Protein AF-A0A317EH49-F1 (afdb_monomer)

Sequence (353 aa):
MNNYNIQNKNKQTLFFAGIQFQKKFNRAGLVLPRTVKTVLNILAVYIVILIFAAFSKKWIGAVGDSYMLPKLSDYHIYQGSMSILNPSSRFIPYQISSPLFSNYAEKQRLIFVPSGKKLSALNNGLPVFPDGTILVKTFYYASDEHQNKQIVETRLLHKINGVWRAGTYLWNKEQNEATLQSGGASTKIARMNKNGALLKFNYKLPSPSECGKCHGSEEGALPLGFKISNLNINIQNGELNQLTYLNRLNILNDLDQTKFSVFPNWRDSATPINLKARAYLDLNCAHCHSPNGYCAGAGLDFRFTTPDHLTGIKGKENRIIRMVENGDMPYIGAATVHQEGLDILKKYLSNIK

Secondary structure (DSSP, 8-state):
--THHHHHHHHHHHHHHHHHHHHHHHTTT----HHHHHHHHHHHHHHHHHHHHHHHHHHS----TTSS-SBSGGGT-B-S-GGGT-B-TTSEE---SSPPPSTT-EEEEEEE--TT--BEE-TTS-EEPPTT-EEEEEEEEEPTTSSSEEEEEEEEEEEETTEEEEEEEEEPTTSS-EEE-SS-EEEEEEEE-TTS-EEEEEEEEPPHHHHHHHH--TT----TT--HHHH--EEGGGTEEHHHHHHHTTSB----GGGSPPPP-TT-TTS-HHHHHHHHHHHHTTTTSSTTSTTGGG-----TTS-GGGS--TT-HHHHHHHHHTT-SSTTT-SS--HHHHHHHHHHHTT--

Radius of gyration: 24.66 Å; Cα contacts (8 Å, |Δi|>4): 545; chains: 1; bounding box: 70×48×72 Å

pLDDT: mean 81.84, std 17.81, range [30.19, 98.12]

Solvent-accessible surface area (backbone atoms only — not comparable to full-atom values): 20025 Å² total; per-residue (Å²): 136,72,77,72,66,59,58,62,50,53,60,53,49,56,59,49,46,57,55,47,53,55,54,55,46,68,73,65,78,66,80,71,53,71,68,59,54,51,52,52,51,51,49,52,51,50,50,51,51,50,50,50,52,57,53,44,60,68,67,52,68,80,89,56,81,86,83,57,70,61,44,52,68,82,68,51,51,46,44,82,63,50,63,75,63,40,59,21,97,70,34,45,75,60,73,55,52,47,76,59,83,44,70,84,46,46,71,54,34,32,40,31,62,46,88,98,45,47,29,42,69,46,98,87,35,49,64,45,74,47,68,58,24,34,41,41,40,36,34,27,43,67,45,87,86,70,77,53,54,53,58,51,37,38,38,37,40,38,24,52,95,81,41,57,45,76,47,45,20,46,42,44,94,84,44,68,50,26,39,56,50,91,48,60,48,73,48,84,45,78,45,70,46,98,83,73,47,79,46,73,50,63,46,61,45,72,20,63,74,54,46,42,46,58,27,42,38,98,88,45,48,62,69,87,69,72,34,48,26,24,33,52,40,60,38,82,97,59,78,40,48,39,58,59,52,36,28,77,70,51,46,31,52,90,75,69,67,87,82,50,62,64,43,55,33,50,83,46,84,86,50,54,60,64,54,21,32,36,39,43,34,24,61,61,40,16,52,30,21,18,90,70,18,73,40,27,90,73,52,34,32,31,41,62,87,51,54,76,90,68,17,48,49,83,95,38,47,70,58,55,53,47,34,34,74,73,49,60,42,52,83,67,67,50,78,56,68,57,62,71,59,52,52,40,43,54,62,35,52,73,68,66,129

Mean predicted aligned error: 12.01 Å

Organism: NCBI:txid651869

Nearest PDB structures (foldseek):
  3msw-assembly1_A  TM=3.485E-01  e=6.841E-03  Bacteroides fragilis NCTC 9343
  4r8o-assembly1_A  TM=4.233E-01  e=1.362E+00  Phocaeicola vulgatus ATCC 8482
  5ods-assembly1_A  TM=2.827E-01  e=2.530E+00  Mus musculus
  8opz-assembly1_A  TM=2.373E-01  e=8.680E-01  Acinetobacter phage APK16
  8xzv-assembly1_K  TM=2.480E-01  e=8.735E+00  Spinacia oleracea

Structure (mmCIF, N/CA/C/O backbone):
data_AF-A0A317EH49-F1
#
_entry.id   AF-A0A317EH49-F1
#
loop_
_atom_site.group_PDB
_atom_site.id
_atom_site.type_symbol
_atom_site.label_atom_id
_atom_site.label_alt_id
_atom_site.label_comp_id
_atom_site.label_asym_id
_atom_site.label_entity_id
_atom_site.label_seq_id
_atom_site.pdbx_PDB_ins_code
_atom_site.Cartn_x
_atom_site.Cartn_y
_atom_site.Cartn_z
_atom_site.occupancy
_atom_site.B_iso_or_equiv
_atom_site.auth_seq_id
_atom_site.auth_comp_id
_atom_site.auth_asym_id
_atom_site.auth_atom_id
_atom_site.pdbx_PDB_model_num
ATOM 1 N N . MET A 1 1 ? -14.626 -26.652 -20.592 1.00 33.03 1 MET A N 1
ATOM 2 C CA . MET A 1 1 ? -14.963 -26.029 -21.893 1.00 33.03 1 MET A CA 1
ATOM 3 C C . MET A 1 1 ? -15.528 -24.640 -21.628 1.00 33.03 1 MET A C 1
ATOM 5 O O . MET A 1 1 ? -16.367 -24.492 -20.754 1.00 33.03 1 MET A O 1
ATOM 9 N N . ASN A 1 2 ? -14.949 -23.625 -22.270 1.00 30.19 2 ASN A N 1
ATOM 10 C CA . ASN A 1 2 ? -14.895 -22.238 -21.795 1.00 30.19 2 ASN A CA 1
ATOM 11 C C . ASN A 1 2 ? -16.201 -21.429 -21.935 1.00 30.19 2 ASN A C 1
ATOM 13 O O . ASN A 1 2 ? -16.732 -21.279 -23.033 1.00 30.19 2 ASN A O 1
ATOM 17 N N . ASN A 1 3 ? -16.583 -20.750 -20.843 1.00 31.02 3 ASN A N 1
ATOM 18 C CA . ASN A 1 3 ? -17.616 -19.700 -20.764 1.00 31.02 3 ASN A CA 1
ATOM 19 C C . ASN A 1 3 ? -17.313 -18.438 -21.607 1.00 31.02 3 ASN A C 1
ATOM 21 O O . ASN A 1 3 ? -18.169 -17.567 -21.751 1.00 31.02 3 ASN A O 1
ATOM 25 N N . TYR A 1 4 ? -16.123 -18.349 -22.209 1.00 31.27 4 TYR A N 1
ATOM 26 C CA . TYR A 1 4 ? -15.694 -17.233 -23.060 1.00 31.27 4 TYR A CA 1
ATOM 27 C C . TYR A 1 4 ? -16.455 -17.158 -24.401 1.00 31.27 4 TYR A C 1
ATOM 29 O O . TYR A 1 4 ? -16.654 -16.073 -24.942 1.00 31.27 4 TYR A O 1
ATOM 37 N N . ASN A 1 5 ? -16.944 -18.290 -24.926 1.00 31.31 5 ASN A N 1
ATOM 38 C CA . ASN A 1 5 ? -17.605 -18.332 -26.241 1.00 31.31 5 ASN A CA 1
ATOM 39 C C . ASN A 1 5 ? -19.112 -18.021 -26.214 1.00 31.31 5 ASN A C 1
ATOM 41 O O . ASN A 1 5 ? -19.708 -17.771 -27.262 1.00 31.31 5 ASN A O 1
ATOM 45 N N . ILE A 1 6 ? -19.741 -18.004 -25.036 1.00 37.97 6 ILE A N 1
ATOM 46 C CA . ILE A 1 6 ? -21.189 -17.768 -24.905 1.00 37.97 6 ILE A CA 1
ATOM 47 C C . ILE A 1 6 ? -21.492 -16.259 -24.848 1.00 37.97 6 ILE A C 1
ATOM 49 O O . ILE A 1 6 ? -22.486 -15.802 -25.411 1.00 37.97 6 ILE A O 1
ATOM 53 N N . GLN A 1 7 ? -20.601 -15.448 -24.264 1.00 36.97 7 GLN A N 1
ATOM 54 C CA . GLN A 1 7 ? -20.826 -14.003 -24.134 1.00 36.97 7 GLN A CA 1
ATOM 55 C C . GLN A 1 7 ? -20.604 -13.212 -25.435 1.00 36.97 7 GLN A C 1
ATOM 57 O O . GLN A 1 7 ? -21.350 -12.267 -25.698 1.00 36.97 7 GLN A O 1
ATOM 62 N N . ASN A 1 8 ? -19.647 -13.611 -26.282 1.00 36.41 8 ASN A N 1
ATOM 63 C CA . ASN A 1 8 ? -19.434 -12.947 -27.576 1.00 36.41 8 ASN A CA 1
ATOM 64 C C . ASN A 1 8 ? -20.506 -13.306 -28.614 1.00 36.41 8 ASN A C 1
ATOM 66 O O . ASN A 1 8 ? -20.866 -12.453 -29.426 1.00 36.41 8 ASN A O 1
ATOM 70 N N . LYS A 1 9 ? -21.094 -14.512 -28.536 1.00 36.16 9 LYS A N 1
ATOM 71 C CA . LYS A 1 9 ? -22.292 -14.842 -29.320 1.00 36.16 9 LYS A CA 1
ATOM 72 C C . LYS A 1 9 ? -23.440 -13.901 -28.954 1.00 36.16 9 LYS A C 1
ATOM 74 O O . LYS A 1 9 ? -23.933 -13.208 -29.833 1.00 36.16 9 LYS A O 1
ATOM 79 N N . ASN A 1 10 ? -23.764 -13.752 -27.668 1.00 40.31 10 ASN A N 1
ATOM 80 C CA . ASN A 1 10 ? -24.942 -12.993 -27.228 1.00 40.31 10 ASN A CA 1
ATOM 81 C C . ASN A 1 10 ? -24.903 -11.482 -27.556 1.00 40.31 10 ASN A C 1
ATOM 83 O O . ASN A 1 10 ? -25.955 -10.897 -27.820 1.00 40.31 10 ASN A O 1
ATOM 87 N N . LYS A 1 11 ? -23.720 -10.845 -27.609 1.00 39.78 11 LYS A N 1
ATOM 88 C CA . LYS A 1 11 ? -23.588 -9.430 -28.025 1.00 39.78 11 LYS A CA 1
ATOM 89 C C . LYS A 1 11 ? -23.816 -9.223 -29.525 1.00 39.78 11 LYS A C 1
ATOM 91 O O . LYS A 1 11 ? -24.465 -8.251 -29.907 1.00 39.78 11 LYS A O 1
ATOM 96 N N . GLN A 1 12 ? -23.345 -10.141 -30.373 1.00 38.66 12 GLN A N 1
ATOM 97 C CA . GLN A 1 12 ? -23.654 -10.094 -31.805 1.00 38.66 12 GLN A CA 1
ATOM 98 C C . GLN A 1 12 ? -25.107 -10.513 -32.078 1.00 38.66 12 GLN A C 1
ATOM 100 O O . GLN A 1 12 ? -25.765 -9.894 -32.910 1.00 38.66 12 GLN A O 1
ATOM 105 N N . THR A 1 13 ? -25.668 -11.480 -31.339 1.00 42.41 13 THR A N 1
ATOM 106 C CA . THR A 1 13 ? -27.053 -11.939 -31.557 1.00 42.41 13 THR A CA 1
ATOM 107 C C . THR A 1 13 ? -28.090 -10.844 -31.290 1.00 42.41 13 THR A C 1
ATOM 109 O O . THR A 1 13 ? -29.048 -10.747 -32.046 1.00 42.41 13 THR A O 1
ATOM 112 N N . LEU A 1 14 ? -27.907 -9.974 -30.289 1.00 41.22 14 LEU A N 1
ATOM 113 C CA . LEU A 1 14 ? -28.878 -8.910 -29.973 1.00 41.22 14 LEU A CA 1
ATOM 114 C C . LEU A 1 14 ? -28.860 -7.744 -30.978 1.00 41.22 14 LEU A C 1
ATOM 116 O O . LEU A 1 14 ? -29.920 -7.235 -31.343 1.00 41.22 14 LEU A O 1
ATOM 120 N N . PHE A 1 15 ? -27.684 -7.365 -31.490 1.00 42.09 15 PHE A N 1
ATOM 121 C CA . PHE A 1 15 ? -27.569 -6.323 -32.519 1.00 42.09 15 PHE A CA 1
ATOM 122 C C . PHE A 1 15 ? -28.064 -6.828 -33.888 1.00 42.09 15 PHE A C 1
ATOM 124 O O . PHE A 1 15 ? -28.780 -6.122 -34.599 1.00 42.09 15 PHE A O 1
ATOM 131 N N . PHE A 1 16 ? -27.774 -8.091 -34.228 1.00 42.84 16 PHE A N 1
ATOM 132 C CA . PHE A 1 16 ? -28.297 -8.725 -35.442 1.00 42.84 16 PHE A CA 1
ATOM 133 C C . PHE A 1 16 ? -29.792 -9.069 -35.350 1.00 42.84 16 PHE A C 1
ATOM 135 O O . PHE A 1 16 ? -30.474 -8.983 -36.369 1.00 42.84 16 PHE A O 1
ATOM 142 N N . ALA A 1 17 ? -30.336 -9.385 -34.167 1.00 45.59 17 ALA A N 1
ATOM 143 C CA . ALA A 1 17 ? -31.769 -9.630 -33.983 1.00 45.59 17 ALA A CA 1
ATOM 144 C C . ALA A 1 17 ? -32.605 -8.361 -34.216 1.00 45.59 17 ALA A C 1
ATOM 146 O O . ALA A 1 17 ? -33.619 -8.432 -34.906 1.00 45.59 17 ALA A O 1
ATOM 147 N N . GLY A 1 18 ? -32.152 -7.194 -33.740 1.00 43.09 18 GLY A N 1
ATOM 148 C CA . GLY A 1 18 ? -32.821 -5.912 -34.004 1.00 43.09 18 GLY A CA 1
ATOM 149 C C . GLY A 1 18 ? -32.838 -5.541 -35.493 1.00 43.09 18 GLY A C 1
ATOM 150 O O . GLY A 1 18 ? -33.879 -5.167 -36.035 1.00 43.09 18 GLY A O 1
ATOM 151 N N . ILE A 1 19 ? -31.713 -5.739 -36.191 1.00 48.91 19 ILE A N 1
ATOM 152 C CA . ILE A 1 19 ? -31.584 -5.447 -37.630 1.00 48.91 19 ILE A CA 1
ATOM 153 C C . ILE A 1 19 ? -32.344 -6.478 -38.488 1.00 48.91 19 ILE A C 1
ATOM 155 O O . ILE A 1 19 ? -32.945 -6.117 -39.506 1.00 48.91 19 ILE A O 1
ATOM 159 N N . GLN A 1 20 ? -32.375 -7.757 -38.093 1.00 46.66 20 GLN A N 1
ATOM 160 C CA . GLN A 1 20 ? -33.161 -8.779 -38.793 1.00 46.66 20 GLN A CA 1
ATOM 161 C C . GLN A 1 20 ? -34.671 -8.626 -38.575 1.00 46.66 20 GLN A C 1
ATOM 163 O O . GLN A 1 20 ? -35.423 -8.853 -39.523 1.00 46.66 20 GLN A O 1
ATOM 168 N N . PHE A 1 21 ? -35.129 -8.185 -37.399 1.00 50.06 21 PHE A N 1
ATOM 169 C CA . PHE A 1 21 ? -36.552 -7.931 -37.136 1.00 50.06 21 PHE A CA 1
ATOM 170 C C . PHE A 1 21 ? -37.093 -6.794 -38.020 1.00 50.06 21 PHE A C 1
ATOM 172 O O . PHE A 1 21 ? -38.154 -6.923 -38.632 1.00 50.06 21 PHE A O 1
ATOM 179 N N . GLN A 1 22 ? -36.303 -5.730 -38.203 1.00 47.59 22 GLN A N 1
ATOM 180 C CA . GLN A 1 22 ? -36.631 -4.614 -39.097 1.00 47.59 22 GLN A CA 1
ATOM 181 C C . GLN A 1 22 ? -36.618 -5.019 -40.585 1.00 47.59 22 GLN A C 1
ATOM 183 O O . GLN A 1 22 ? -37.494 -4.613 -41.352 1.00 47.59 22 GLN A O 1
ATOM 188 N N . LYS A 1 23 ? -35.672 -5.878 -41.003 1.00 50.75 23 LYS A N 1
ATOM 189 C CA . LYS A 1 23 ? -35.622 -6.423 -42.376 1.00 50.75 23 LYS A CA 1
ATOM 190 C C . LYS A 1 23 ? -36.766 -7.400 -42.684 1.00 50.75 23 LYS A C 1
ATOM 192 O O . LYS A 1 23 ? -37.214 -7.440 -43.829 1.00 50.75 23 LYS A O 1
ATOM 197 N N . LYS A 1 24 ? -37.260 -8.160 -41.696 1.00 51.09 24 LYS A N 1
ATOM 198 C CA . LYS A 1 24 ? -38.407 -9.075 -41.863 1.00 51.09 24 LYS A CA 1
ATOM 199 C C . LYS A 1 24 ? -39.737 -8.318 -41.971 1.00 51.09 24 LYS A C 1
ATOM 201 O O . LYS A 1 24 ? -40.564 -8.692 -42.793 1.00 51.09 24 LYS A O 1
ATOM 206 N N . PHE A 1 25 ? -39.899 -7.213 -41.236 1.00 50.28 25 PHE A N 1
ATOM 207 C CA . PHE A 1 25 ? -41.068 -6.328 -41.349 1.00 50.28 25 PHE A CA 1
ATOM 208 C C . PHE A 1 25 ? -41.131 -5.589 -42.695 1.00 50.28 25 PHE A C 1
ATOM 210 O O . PHE A 1 25 ? -42.188 -5.541 -43.318 1.00 50.28 25 PHE A O 1
ATOM 217 N N . ASN A 1 26 ? -39.999 -5.085 -43.200 1.00 47.69 26 ASN A N 1
ATOM 218 C CA . ASN A 1 26 ? -39.964 -4.397 -44.498 1.00 47.69 26 ASN A CA 1
ATOM 219 C C . ASN A 1 26 ? -40.213 -5.332 -45.701 1.00 47.69 26 ASN A C 1
ATOM 221 O O . ASN A 1 26 ? -40.623 -4.857 -46.754 1.00 47.69 26 ASN A O 1
ATOM 225 N N . ARG A 1 27 ? -40.005 -6.652 -45.560 1.00 51.12 27 ARG A N 1
ATOM 226 C CA . ARG A 1 27 ? -40.344 -7.650 -46.595 1.00 51.12 27 ARG A CA 1
ATOM 227 C C . ARG A 1 27 ? -41.832 -8.029 -46.636 1.00 51.12 27 ARG A C 1
ATOM 229 O O . ARG A 1 27 ? -42.243 -8.657 -47.602 1.00 51.12 27 ARG A O 1
ATOM 236 N N . ALA A 1 28 ? -42.629 -7.649 -45.634 1.00 51.09 28 ALA A N 1
ATOM 237 C CA . ALA A 1 28 ? -44.050 -8.001 -45.528 1.00 51.09 28 ALA A CA 1
ATOM 238 C C . ALA A 1 28 ? -45.015 -6.893 -46.008 1.00 51.09 28 ALA A C 1
ATOM 240 O O . ALA A 1 28 ? -46.217 -7.000 -45.793 1.00 51.09 28 ALA A O 1
ATOM 241 N N . GLY A 1 29 ? -44.516 -5.809 -46.620 1.00 47.31 29 GLY A N 1
ATOM 242 C CA . GLY A 1 29 ? -45.348 -4.759 -47.235 1.00 47.31 29 GLY A CA 1
ATOM 243 C C . GLY A 1 29 ? -46.186 -3.898 -46.275 1.00 47.31 29 GLY A C 1
ATOM 244 O O . GLY A 1 29 ? -46.866 -2.977 -46.719 1.00 47.31 29 GLY A O 1
ATOM 245 N N . LEU A 1 30 ? -46.129 -4.137 -44.962 1.00 52.53 30 LEU A N 1
ATOM 246 C CA . LEU A 1 30 ? -46.883 -3.375 -43.967 1.00 52.53 30 LEU A CA 1
ATOM 247 C C . LEU A 1 30 ? -46.144 -2.093 -43.566 1.00 52.53 30 LEU A C 1
ATOM 249 O O . LEU A 1 30 ? -45.214 -2.088 -42.755 1.00 52.53 30 LEU A O 1
ATOM 253 N N . VAL A 1 31 ? -46.597 -0.972 -44.128 1.00 57.31 31 VAL A N 1
ATOM 254 C CA . VAL A 1 31 ? -46.177 0.372 -43.724 1.00 57.31 31 VAL A CA 1
ATOM 255 C C . VAL A 1 31 ? -46.865 0.718 -42.405 1.00 57.31 31 VAL A C 1
ATOM 257 O O . VAL A 1 31 ? -48.019 1.135 -42.376 1.00 57.31 31 VAL A O 1
ATOM 260 N N . LEU A 1 32 ? -46.154 0.541 -41.289 1.00 62.44 32 LEU A N 1
ATOM 261 C CA . LEU A 1 32 ? -46.639 1.008 -39.989 1.00 62.44 32 LEU A CA 1
ATOM 262 C C . LEU A 1 32 ? -46.859 2.534 -40.022 1.00 62.44 32 LEU A C 1
ATOM 264 O O . LEU A 1 32 ? -45.968 3.251 -40.503 1.00 62.44 32 LEU A O 1
ATOM 268 N N . PRO A 1 33 ? -47.984 3.041 -39.476 1.00 76.12 33 PRO A N 1
ATOM 269 C CA . PRO A 1 33 ? -48.230 4.471 -39.357 1.00 76.12 33 PRO A CA 1
ATOM 270 C C . PRO A 1 33 ? -47.061 5.167 -38.658 1.00 76.12 33 PRO A C 1
ATOM 272 O O . PRO A 1 33 ? -46.451 4.616 -37.736 1.00 76.12 33 PRO A O 1
ATOM 275 N N . ARG A 1 34 ? -46.749 6.398 -39.078 1.00 68.38 34 ARG A N 1
ATOM 276 C CA . ARG A 1 34 ? -45.624 7.187 -38.540 1.00 68.38 34 ARG A CA 1
ATOM 277 C C . ARG A 1 34 ? -45.660 7.269 -37.008 1.00 68.38 34 ARG A C 1
ATOM 279 O O . ARG A 1 34 ? -44.618 7.166 -36.373 1.00 68.38 34 ARG A O 1
ATOM 286 N N . THR A 1 35 ? -46.857 7.354 -36.433 1.00 68.69 35 THR A N 1
ATOM 287 C CA . THR A 1 35 ? -47.111 7.361 -34.986 1.00 68.69 35 THR A CA 1
ATOM 288 C C . THR A 1 35 ? -46.632 6.082 -34.294 1.00 68.69 35 THR A C 1
ATOM 290 O O . THR A 1 35 ? -45.950 6.161 -33.276 1.00 68.69 35 THR A O 1
ATOM 293 N N . VAL A 1 36 ? -46.880 4.908 -34.878 1.00 69.88 36 VAL A N 1
ATOM 294 C CA . VAL A 1 36 ? -46.459 3.609 -34.324 1.00 69.88 36 VAL A CA 1
ATOM 295 C C . VAL A 1 36 ? -44.937 3.445 -34.383 1.00 69.88 36 VAL A C 1
ATOM 297 O O . VAL A 1 36 ? -44.330 2.961 -33.429 1.00 69.88 36 VAL A O 1
ATOM 300 N N . LYS A 1 37 ? -44.290 3.914 -35.460 1.00 64.81 37 LYS A N 1
ATOM 301 C CA . LYS A 1 37 ? -42.817 3.932 -35.559 1.00 64.81 37 LYS A CA 1
ATOM 302 C C . LYS A 1 37 ? -42.177 4.845 -34.512 1.00 64.81 37 LYS A C 1
ATOM 304 O O . LYS A 1 37 ? -41.172 4.467 -33.915 1.00 64.81 37 LYS A O 1
ATOM 309 N N . THR A 1 38 ? -42.761 6.016 -34.264 1.00 71.38 38 THR A N 1
ATOM 310 C CA . THR A 1 38 ? -42.272 6.942 -33.234 1.00 71.38 38 THR A CA 1
ATOM 311 C C . THR A 1 38 ? -42.393 6.332 -31.838 1.00 71.38 38 THR A C 1
ATOM 313 O O . THR A 1 38 ? -41.426 6.366 -31.082 1.00 71.38 38 THR A O 1
ATOM 316 N N . VAL A 1 39 ? -43.525 5.695 -31.517 1.00 75.56 39 VAL A N 1
ATOM 317 C CA . VAL A 1 39 ? -43.736 5.030 -30.217 1.00 75.56 39 VAL A CA 1
ATOM 318 C C . VAL A 1 39 ? -42.754 3.872 -30.005 1.00 75.56 39 VAL A C 1
ATOM 320 O O . VAL A 1 39 ? -42.158 3.770 -28.935 1.00 75.56 39 VAL A O 1
ATOM 323 N N . LEU A 1 40 ? -42.512 3.042 -31.026 1.00 71.81 40 LEU A N 1
ATOM 324 C CA . LEU A 1 40 ? -41.539 1.944 -30.945 1.00 71.81 40 LEU A CA 1
ATOM 325 C C . LEU A 1 40 ? -40.099 2.440 -30.759 1.00 71.81 40 LEU A C 1
ATOM 327 O O . LEU A 1 40 ? -39.352 1.858 -29.974 1.00 71.81 40 LEU A O 1
ATOM 331 N N . ASN A 1 41 ? -39.713 3.531 -31.426 1.00 70.88 41 ASN A N 1
ATOM 332 C CA . ASN A 1 41 ? -38.391 4.132 -31.242 1.00 70.88 41 ASN A CA 1
ATOM 333 C C . ASN A 1 41 ? -38.228 4.735 -29.840 1.00 70.88 41 ASN A C 1
ATOM 335 O O . ASN A 1 41 ? -37.182 4.552 -29.223 1.00 70.88 41 ASN A O 1
ATOM 339 N N . ILE A 1 42 ? -39.261 5.401 -29.310 1.00 76.50 42 ILE A N 1
ATOM 340 C CA . ILE A 1 42 ? -39.248 5.932 -27.939 1.00 76.50 42 ILE A CA 1
ATOM 341 C C . ILE A 1 42 ? -39.128 4.788 -26.928 1.00 76.50 42 ILE A C 1
ATOM 343 O O . ILE A 1 42 ? -38.288 4.865 -26.036 1.00 76.50 42 ILE A O 1
ATOM 347 N N . LEU A 1 43 ? -39.891 3.702 -27.095 1.00 76.50 43 LEU A N 1
ATOM 348 C CA . LEU A 1 43 ? -39.799 2.511 -26.243 1.00 76.50 43 LEU A CA 1
ATOM 349 C C . LEU A 1 43 ? -38.415 1.859 -26.309 1.00 76.50 43 LEU A C 1
ATOM 351 O O . LEU A 1 43 ? -37.863 1.510 -25.270 1.00 76.50 43 LEU A O 1
ATOM 355 N N . ALA A 1 44 ? -37.817 1.735 -27.496 1.00 75.00 44 ALA A N 1
ATOM 356 C CA . ALA A 1 44 ? -36.470 1.189 -27.649 1.00 75.00 44 ALA A CA 1
ATOM 357 C C . ALA A 1 44 ? -35.414 2.060 -26.950 1.00 75.00 44 ALA A C 1
ATOM 359 O O . ALA A 1 44 ? -34.555 1.533 -26.246 1.00 75.00 44 ALA A O 1
ATOM 360 N N . VAL A 1 45 ? -35.508 3.388 -27.077 1.00 75.31 45 VAL A N 1
ATOM 361 C CA . VAL A 1 45 ? -34.638 4.330 -26.356 1.00 75.31 45 VAL A CA 1
ATOM 362 C C . VAL A 1 45 ? -34.850 4.211 -24.846 1.00 75.31 45 VAL A C 1
ATOM 364 O O . VAL A 1 45 ? -33.874 4.145 -24.105 1.00 75.31 45 VAL A O 1
ATOM 367 N N . TYR A 1 46 ? -36.095 4.091 -24.381 1.00 77.69 46 TYR A N 1
ATOM 368 C CA . TYR A 1 46 ? -36.405 3.909 -22.962 1.00 77.69 46 TYR A CA 1
ATOM 369 C C . TYR A 1 46 ? -35.846 2.593 -22.411 1.00 77.69 46 TYR A C 1
ATOM 371 O O . TYR A 1 46 ? -35.282 2.572 -21.323 1.00 77.69 46 TYR A O 1
ATOM 379 N N . ILE A 1 47 ? -35.931 1.501 -23.174 1.00 78.69 47 ILE A N 1
ATOM 380 C CA . ILE A 1 47 ? -35.346 0.203 -22.813 1.00 78.69 47 ILE A CA 1
ATOM 381 C C . ILE A 1 47 ? -33.819 0.299 -22.767 1.00 78.69 47 ILE A C 1
ATOM 383 O O . ILE A 1 47 ? -33.213 -0.203 -21.825 1.00 78.69 47 ILE A O 1
ATOM 387 N N . VAL A 1 48 ? -33.184 0.983 -23.724 1.00 72.88 48 VAL A N 1
ATOM 388 C CA . VAL A 1 48 ? -31.733 1.223 -23.699 1.00 72.88 48 VAL A CA 1
ATOM 389 C C . VAL A 1 48 ? -31.343 2.057 -22.480 1.00 72.88 48 VAL A C 1
ATOM 391 O O . VAL A 1 48 ? -30.390 1.692 -21.801 1.00 72.88 48 VAL A O 1
ATOM 394 N N . ILE A 1 49 ? -32.099 3.105 -22.141 1.00 71.50 49 ILE A N 1
ATOM 395 C CA . ILE A 1 49 ? -31.881 3.927 -20.940 1.00 71.50 49 ILE A CA 1
ATOM 396 C C . ILE A 1 49 ? -32.066 3.099 -19.663 1.00 71.50 49 ILE A C 1
ATOM 398 O O . ILE A 1 49 ? -31.242 3.197 -18.760 1.00 71.50 49 ILE A O 1
ATOM 402 N N . LEU A 1 50 ? -33.092 2.247 -19.582 1.00 69.00 50 LEU A N 1
ATOM 403 C CA . LEU A 1 50 ? -33.342 1.374 -18.430 1.00 69.00 50 LEU A CA 1
ATOM 404 C C . LEU A 1 50 ? -32.265 0.296 -18.278 1.00 69.00 50 LEU A C 1
ATOM 406 O O . LEU A 1 50 ? -31.826 0.028 -17.162 1.00 69.00 50 LEU A O 1
ATOM 410 N N . ILE A 1 51 ? -31.789 -0.282 -19.383 1.00 69.19 51 ILE A N 1
ATOM 411 C CA . ILE A 1 51 ? -30.646 -1.199 -19.384 1.00 69.19 51 ILE A CA 1
ATOM 412 C C . ILE A 1 51 ? -29.392 -0.440 -18.947 1.00 69.19 51 ILE A C 1
ATOM 414 O O . ILE A 1 51 ? -28.684 -0.912 -18.065 1.00 69.19 51 ILE A O 1
ATOM 418 N N . PHE A 1 52 ? -29.138 0.761 -19.470 1.00 61.09 52 PHE A N 1
ATOM 419 C CA . PHE A 1 52 ? -27.994 1.579 -19.064 1.00 61.09 52 PHE A CA 1
ATOM 420 C C . PHE A 1 52 ? -28.071 1.977 -17.583 1.00 61.09 52 PHE A C 1
ATOM 422 O O . PHE A 1 52 ? -27.058 1.937 -16.896 1.00 61.09 52 PHE A O 1
ATOM 429 N N . ALA A 1 53 ? -29.264 2.271 -17.058 1.00 52.28 53 ALA A N 1
ATOM 430 C CA . ALA A 1 53 ? -29.514 2.562 -15.645 1.00 52.28 53 ALA A CA 1
ATOM 431 C C . ALA A 1 53 ? -29.362 1.319 -14.744 1.00 52.28 53 ALA A C 1
ATOM 433 O O . ALA A 1 53 ? -28.865 1.405 -13.621 1.00 52.28 53 ALA A O 1
ATOM 434 N N . ALA A 1 54 ? -29.755 0.138 -15.227 1.00 52.72 54 ALA A N 1
ATOM 435 C CA . ALA A 1 54 ? -29.559 -1.127 -14.522 1.00 52.72 54 ALA A CA 1
ATOM 436 C C . ALA A 1 54 ? -28.081 -1.564 -14.524 1.00 52.72 54 ALA A C 1
ATOM 438 O O . ALA A 1 54 ? -27.585 -2.075 -13.519 1.00 52.72 54 ALA A O 1
ATOM 439 N N . PHE A 1 55 ? -27.352 -1.313 -15.617 1.00 51.59 55 PHE A N 1
ATOM 440 C CA . PHE A 1 55 ? -25.909 -1.540 -15.708 1.00 51.59 55 PHE A CA 1
ATOM 441 C C . PHE A 1 55 ? -25.105 -0.490 -14.927 1.00 51.59 55 PHE A C 1
ATOM 443 O O . PHE A 1 55 ? -24.119 -0.847 -14.284 1.00 51.59 55 PHE A O 1
ATOM 450 N N . SER A 1 56 ? -25.546 0.772 -14.879 1.00 42.75 56 SER A N 1
ATOM 451 C CA . SER A 1 56 ? -24.899 1.817 -14.077 1.00 42.75 56 SER A CA 1
ATOM 452 C C . SER A 1 56 ? -25.083 1.592 -12.575 1.00 42.75 56 SER A C 1
ATOM 454 O O . SER A 1 56 ? -24.145 1.825 -11.817 1.00 42.75 56 SER A O 1
ATOM 456 N N . LYS A 1 57 ? -26.213 1.019 -12.130 1.00 37.50 57 LYS A N 1
ATOM 457 C CA . LYS A 1 57 ? -26.385 0.552 -10.738 1.00 37.50 57 LYS A CA 1
ATOM 458 C C . LYS A 1 57 ? -25.389 -0.539 -10.336 1.00 37.50 57 LYS A C 1
ATOM 460 O O . LYS A 1 57 ? -25.064 -0.652 -9.160 1.00 37.50 57 LYS A O 1
ATOM 465 N N . LYS A 1 58 ? -24.891 -1.330 -11.292 1.00 38.91 58 LYS A N 1
ATOM 466 C CA . LYS A 1 58 ? -23.832 -2.325 -11.053 1.00 38.91 58 LYS A CA 1
ATOM 467 C C . LYS A 1 58 ? -22.427 -1.702 -11.081 1.00 38.91 58 LYS A C 1
ATOM 469 O O . LYS A 1 58 ? -21.506 -2.266 -10.502 1.00 38.91 58 LYS A O 1
ATOM 474 N N . TRP A 1 59 ? -22.280 -0.546 -11.732 1.00 36.69 59 TRP A N 1
ATOM 475 C CA . TRP A 1 59 ? -21.025 0.197 -11.893 1.00 36.69 59 TRP A CA 1
ATOM 476 C C . TRP A 1 59 ? -20.762 1.191 -10.752 1.00 36.69 59 TRP A C 1
ATOM 478 O O . TRP A 1 59 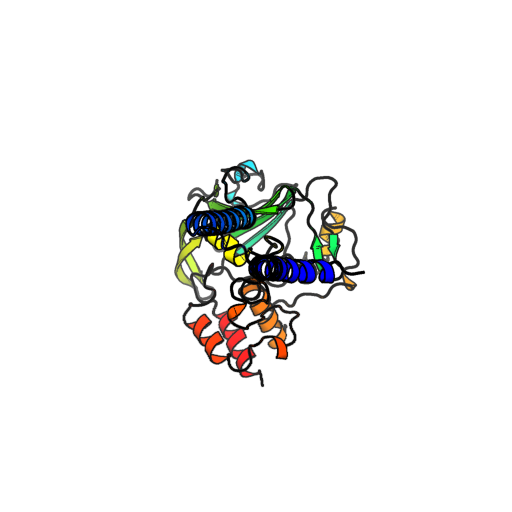? -19.618 1.414 -10.364 1.00 36.69 59 TRP A O 1
ATOM 488 N N . ILE A 1 60 ? -21.817 1.716 -10.131 1.00 41.72 60 ILE A N 1
ATOM 489 C CA . ILE A 1 60 ? -21.727 2.424 -8.856 1.00 41.72 60 ILE A CA 1
ATOM 490 C C . ILE A 1 60 ? -21.744 1.355 -7.766 1.00 41.72 60 ILE A C 1
ATOM 492 O O . ILE A 1 60 ? -22.779 1.055 -7.173 1.00 41.72 60 ILE A O 1
ATOM 496 N N . GLY A 1 61 ? -20.594 0.728 -7.516 1.00 40.88 61 GLY A N 1
ATOM 497 C CA . GLY A 1 61 ? -20.412 -0.043 -6.294 1.00 40.88 61 GLY A CA 1
ATOM 498 C C . GLY A 1 61 ? -20.779 0.867 -5.130 1.00 40.88 61 GLY A C 1
ATOM 499 O O . GLY A 1 61 ? -20.040 1.803 -4.872 1.00 40.88 61 GLY A O 1
ATOM 500 N N . ALA A 1 62 ? -21.941 0.621 -4.508 1.00 41.69 62 ALA A N 1
ATOM 501 C CA . ALA A 1 62 ? -22.564 1.467 -3.490 1.00 41.69 62 ALA A CA 1
ATOM 502 C C . ALA A 1 62 ? -21.532 2.236 -2.648 1.00 41.69 62 ALA A C 1
ATOM 504 O O . ALA A 1 62 ? -20.925 1.680 -1.730 1.00 41.69 62 ALA A O 1
ATOM 505 N N . VAL A 1 63 ? -21.314 3.496 -3.021 1.00 44.25 63 VAL A N 1
ATOM 506 C CA . VAL A 1 63 ? -20.711 4.510 -2.167 1.00 44.25 63 VAL A CA 1
ATOM 507 C C . VAL A 1 63 ? -21.884 5.000 -1.339 1.00 44.25 63 VAL A C 1
ATOM 509 O O . VAL A 1 63 ? -22.654 5.854 -1.762 1.00 44.25 63 VAL A O 1
ATOM 512 N N . GLY A 1 64 ? -22.119 4.306 -0.236 1.00 40.84 64 GLY A N 1
ATOM 513 C CA . GLY A 1 64 ? -23.108 4.671 0.757 1.00 40.84 64 GLY A CA 1
ATOM 514 C C . GLY A 1 64 ? -22.470 4.436 2.108 1.00 40.84 64 GLY A C 1
ATOM 515 O O . GLY A 1 64 ? -21.988 3.332 2.372 1.00 40.84 64 GLY A O 1
ATOM 516 N N . ASP A 1 65 ? -22.479 5.468 2.942 1.00 52.09 65 ASP A N 1
ATOM 517 C CA . ASP A 1 65 ? -21.907 5.519 4.291 1.00 52.09 65 ASP A CA 1
ATOM 518 C C . ASP A 1 65 ? -22.477 4.453 5.257 1.00 52.09 65 ASP A C 1
ATOM 520 O O . ASP A 1 65 ? -22.103 4.404 6.420 1.00 52.09 65 ASP A O 1
ATOM 524 N N . SER A 1 66 ? -23.365 3.560 4.800 1.00 63.16 66 SER A N 1
ATOM 525 C CA . SER A 1 66 ? -24.069 2.588 5.642 1.00 63.16 66 SER A CA 1
ATOM 526 C C . SER A 1 66 ? -23.299 1.297 5.944 1.00 63.16 66 SER A C 1
ATOM 528 O O . SER A 1 66 ? -23.798 0.478 6.709 1.00 63.16 66 SER A O 1
ATOM 530 N N . TYR A 1 67 ? -22.142 1.049 5.319 1.00 80.62 67 TYR A N 1
ATOM 531 C CA . TYR A 1 67 ? -21.377 -0.198 5.518 1.00 80.62 67 TYR A CA 1
ATOM 532 C C . TYR A 1 67 ? -20.095 -0.022 6.340 1.00 80.62 67 TYR A C 1
ATOM 534 O O . TYR A 1 67 ? -19.531 -1.005 6.823 1.00 80.62 67 TYR A O 1
ATOM 542 N N . MET A 1 68 ? -19.611 1.213 6.466 1.00 89.50 68 MET A N 1
ATOM 543 C CA . MET A 1 68 ? -18.405 1.552 7.216 1.00 89.50 68 MET A CA 1
ATOM 544 C C . MET A 1 68 ? -18.815 2.248 8.512 1.00 89.50 68 MET A C 1
ATOM 546 O O . MET A 1 68 ? -19.743 3.051 8.511 1.00 89.50 68 MET A O 1
ATOM 550 N N . LEU A 1 69 ? -18.142 1.945 9.622 1.00 94.00 69 LEU A N 1
ATOM 551 C CA . LEU A 1 69 ? -18.452 2.577 10.903 1.00 94.00 69 LEU A CA 1
ATOM 552 C C . LEU A 1 69 ? -17.969 4.036 10.878 1.00 94.00 69 LEU A C 1
ATOM 554 O O . LEU A 1 69 ? -16.902 4.293 10.314 1.00 94.00 69 LEU A O 1
ATOM 558 N N . PRO A 1 70 ? -18.696 4.998 11.469 1.00 94.56 70 PRO A N 1
ATOM 559 C CA . PRO A 1 70 ? -18.300 6.406 11.432 1.00 94.56 70 PRO A CA 1
ATOM 560 C C . PRO A 1 70 ? -16.975 6.702 12.147 1.00 94.56 70 PRO A C 1
ATOM 562 O O . PRO A 1 70 ? -16.226 7.577 11.705 1.00 94.56 70 PRO A O 1
ATOM 565 N N . LYS A 1 71 ? -16.672 5.980 13.234 1.00 96.94 71 LYS A N 1
ATOM 566 C CA . LYS A 1 71 ? -15.441 6.139 14.016 1.00 96.94 71 LYS A CA 1
ATOM 567 C C . LYS A 1 71 ? -14.506 4.956 13.820 1.00 96.94 71 LYS A C 1
ATOM 569 O O . LYS A 1 71 ? -14.940 3.814 13.674 1.00 96.94 71 LYS A O 1
ATOM 574 N N . LEU A 1 72 ? -13.203 5.227 13.825 1.00 97.50 72 LEU A N 1
ATOM 575 C CA . LEU A 1 72 ? -12.187 4.186 13.701 1.00 97.50 72 LEU A CA 1
ATOM 576 C C . LEU A 1 72 ? -12.095 3.346 14.982 1.00 97.50 72 LEU A C 1
ATOM 578 O O . LEU A 1 72 ? -11.854 2.138 14.906 1.00 97.50 72 LEU A O 1
ATOM 582 N N . SER A 1 73 ? -12.306 3.972 16.142 1.00 97.38 73 SER A N 1
ATOM 583 C CA . SER A 1 73 ? -12.303 3.303 17.448 1.00 97.38 73 SER A CA 1
ATOM 584 C C . SER A 1 73 ? -13.332 2.166 17.555 1.00 97.38 73 SER A C 1
ATOM 586 O O . SER A 1 73 ? -13.023 1.142 18.167 1.00 97.38 73 SER A O 1
ATOM 588 N N . ASP A 1 74 ? -14.476 2.270 16.869 1.00 97.12 74 ASP A N 1
ATOM 589 C CA . ASP A 1 74 ? -15.537 1.248 16.854 1.00 97.12 74 ASP A CA 1
ATOM 590 C C . ASP A 1 74 ? -15.087 -0.087 16.224 1.00 97.12 74 ASP A C 1
ATOM 592 O O . ASP A 1 74 ? -15.662 -1.144 16.483 1.00 97.12 74 ASP A O 1
ATOM 596 N N . TYR A 1 75 ? -14.026 -0.084 15.408 1.00 97.12 75 TYR A N 1
ATOM 597 C CA . TYR A 1 75 ? -13.443 -1.322 14.880 1.00 97.12 75 TYR A CA 1
ATOM 598 C C . TYR A 1 75 ? -12.553 -2.048 15.895 1.00 97.12 75 TYR A C 1
ATOM 600 O O . TYR A 1 75 ? -12.185 -3.204 15.666 1.00 97.12 75 TYR A O 1
ATOM 608 N N . HIS A 1 76 ? -12.155 -1.384 16.985 1.00 97.00 76 HIS A N 1
ATOM 609 C CA . HIS A 1 76 ? -11.178 -1.875 17.961 1.00 97.00 76 HIS A CA 1
ATOM 610 C C . HIS A 1 76 ? -9.900 -2.417 17.290 1.00 97.00 76 HIS A C 1
ATOM 612 O O . HIS A 1 76 ? -9.431 -3.526 17.576 1.00 97.00 76 HIS A O 1
ATOM 618 N N . ILE A 1 77 ? -9.368 -1.650 16.329 1.00 98.12 77 ILE A N 1
ATOM 619 C CA . ILE A 1 77 ? -8.120 -1.968 15.612 1.00 98.12 77 ILE A CA 1
ATOM 620 C C . ILE A 1 77 ? -6.920 -1.862 16.550 1.00 98.12 77 ILE A C 1
ATOM 622 O O . ILE A 1 77 ? -5.994 -2.664 16.455 1.00 98.12 77 ILE A O 1
ATOM 626 N N . TYR A 1 78 ? -6.953 -0.884 17.454 1.00 97.62 78 TYR A N 1
ATOM 627 C CA . TYR A 1 78 ? -5.874 -0.562 18.376 1.00 97.62 78 TYR A CA 1
ATOM 628 C C . TYR A 1 78 ? -6.286 -0.833 19.820 1.00 97.62 78 TYR A C 1
ATOM 630 O O . TYR A 1 78 ? -7.458 -0.700 20.169 1.00 97.62 78 TYR A O 1
ATOM 638 N N . GLN A 1 79 ? -5.315 -1.211 20.647 1.00 95.81 79 GLN A N 1
ATOM 639 C CA . GLN A 1 79 ? -5.474 -1.397 22.087 1.00 95.81 79 GLN A CA 1
ATOM 640 C C . GLN A 1 79 ? -4.692 -0.329 22.860 1.00 95.81 79 GLN A C 1
ATOM 642 O O . GLN A 1 79 ? -3.605 0.081 22.447 1.00 95.81 79 GLN A O 1
ATOM 647 N N . GLY A 1 80 ? -5.239 0.107 23.996 1.00 94.44 80 GLY A N 1
ATOM 648 C CA . GLY A 1 80 ? -4.698 1.239 24.750 1.00 94.44 80 GLY A CA 1
ATOM 649 C C . GLY A 1 80 ? -4.861 2.564 23.997 1.00 94.44 80 GLY A C 1
ATOM 650 O O . GLY A 1 80 ? -5.839 2.759 23.276 1.00 94.44 80 GLY A O 1
ATOM 651 N N . SER A 1 81 ? -3.902 3.480 24.162 1.00 93.56 81 SER A N 1
ATOM 652 C CA . SER A 1 81 ? -3.922 4.760 23.445 1.00 93.56 81 SER A CA 1
ATOM 653 C C . SER A 1 81 ? -3.732 4.551 21.941 1.00 93.56 81 SER A C 1
ATOM 655 O O . SER A 1 81 ? -2.696 4.050 21.495 1.00 93.56 81 SER A O 1
ATOM 657 N N . MET A 1 82 ? -4.713 4.986 21.147 1.00 93.88 82 MET A N 1
ATOM 658 C CA . MET A 1 82 ? -4.711 4.836 19.689 1.00 93.88 82 MET A CA 1
ATOM 659 C C . MET A 1 82 ? -3.507 5.516 19.017 1.00 93.88 82 MET A C 1
ATOM 661 O O . MET A 1 82 ? -3.004 4.995 18.023 1.00 93.88 82 MET A O 1
ATOM 665 N N . SER A 1 83 ? -2.979 6.602 19.593 1.00 92.06 83 SER A N 1
ATOM 666 C CA . SER A 1 83 ? -1.777 7.301 19.107 1.00 92.06 83 SER A CA 1
ATOM 667 C C . SER A 1 83 ? -0.518 6.424 19.058 1.00 92.06 83 SER A C 1
ATOM 669 O O . SER A 1 83 ? 0.385 6.658 18.253 1.00 92.06 83 SER A O 1
ATOM 671 N N . ILE A 1 84 ? -0.457 5.373 19.883 1.00 93.12 84 ILE A N 1
ATOM 672 C CA . ILE A 1 84 ? 0.670 4.432 19.915 1.00 93.12 84 ILE A CA 1
ATOM 673 C C . ILE A 1 84 ? 0.646 3.502 18.695 1.00 93.12 84 ILE A C 1
ATOM 675 O O . ILE A 1 84 ? 1.701 3.032 18.251 1.00 93.12 84 ILE A O 1
ATOM 679 N N . LEU A 1 85 ? -0.537 3.297 18.101 1.00 95.12 85 LEU A N 1
ATOM 680 C CA . LEU A 1 85 ? -0.803 2.340 17.028 1.00 95.12 85 LEU A CA 1
ATOM 681 C C . LEU A 1 85 ? -0.494 0.889 17.431 1.00 95.12 85 LEU A C 1
ATOM 683 O O . LEU A 1 85 ? -0.041 0.105 16.599 1.00 95.12 85 LEU A O 1
ATOM 687 N N . ASN A 1 86 ? -0.716 0.513 18.694 1.00 96.19 86 ASN A N 1
ATOM 688 C CA . ASN A 1 86 ? -0.556 -0.872 19.143 1.00 96.19 86 ASN A CA 1
ATOM 689 C C . ASN A 1 86 ? -1.759 -1.714 18.677 1.00 96.19 86 ASN A C 1
ATOM 691 O O . ASN A 1 86 ? -2.866 -1.450 19.154 1.00 96.19 86 ASN A O 1
ATOM 695 N N . PRO A 1 87 ? -1.610 -2.670 17.740 1.00 97.69 87 PRO A N 1
ATOM 696 C CA . PRO A 1 87 ? -2.744 -3.434 17.224 1.00 97.69 87 PRO A CA 1
ATOM 697 C C . PRO A 1 87 ? -3.410 -4.264 18.324 1.00 97.69 87 PRO A C 1
ATOM 699 O O . PRO A 1 87 ? -2.735 -4.783 19.212 1.00 97.69 87 PRO A O 1
ATOM 702 N N . SER A 1 88 ? -4.730 -4.426 18.257 1.00 97.12 88 SER A N 1
ATOM 703 C CA . SER A 1 88 ? -5.412 -5.430 19.073 1.00 97.12 88 SER A CA 1
ATOM 704 C C . SER A 1 88 ? -5.057 -6.838 18.591 1.00 97.12 88 SER A C 1
ATOM 706 O O . SER A 1 88 ? -4.669 -7.038 17.439 1.00 97.12 88 SER A O 1
ATOM 708 N N . SER A 1 89 ? -5.248 -7.843 19.446 1.00 94.94 89 SER A N 1
ATOM 709 C CA . SER A 1 89 ? -4.922 -9.248 19.143 1.00 94.94 89 SER A CA 1
ATOM 710 C C . SER A 1 89 ? -5.621 -9.819 17.899 1.00 94.94 89 SER A C 1
ATOM 712 O O . SER A 1 89 ? -5.182 -10.829 17.355 1.00 94.94 89 SER A O 1
ATOM 714 N N . ARG A 1 90 ? -6.697 -9.177 17.426 1.00 95.25 90 ARG A N 1
ATOM 715 C CA . ARG A 1 90 ? -7.451 -9.584 16.230 1.00 95.25 90 ARG A CA 1
ATOM 716 C C . ARG A 1 90 ? -6.832 -9.081 14.922 1.00 95.25 90 ARG A C 1
ATOM 718 O O . ARG A 1 90 ? -7.156 -9.608 13.860 1.00 95.25 90 ARG A O 1
ATOM 725 N N . PHE A 1 91 ? -5.999 -8.043 14.980 1.00 97.81 91 PHE A N 1
ATOM 726 C CA . PHE A 1 91 ? -5.403 -7.407 13.808 1.00 97.81 91 PHE A CA 1
ATOM 727 C C . PHE A 1 91 ? -3.922 -7.758 13.721 1.00 97.81 91 PHE A C 1
ATOM 729 O O . PHE A 1 91 ? -3.101 -7.296 14.509 1.00 97.81 91 PHE A O 1
ATOM 736 N N . ILE A 1 92 ? -3.574 -8.561 12.721 1.00 97.06 92 ILE A N 1
ATOM 737 C CA . ILE A 1 92 ? -2.222 -9.083 12.554 1.00 97.06 92 ILE A CA 1
ATOM 738 C C . ILE A 1 92 ? -1.396 -8.115 11.702 1.00 97.06 92 ILE A C 1
ATOM 740 O O . ILE A 1 92 ? -1.813 -7.781 10.586 1.00 97.06 92 ILE A O 1
ATOM 744 N N . PRO A 1 93 ? -0.232 -7.646 12.182 1.00 96.62 93 PRO A N 1
ATOM 745 C CA . PRO A 1 93 ? 0.648 -6.818 11.378 1.00 96.62 93 PRO A CA 1
ATOM 746 C C . PRO A 1 93 ? 1.280 -7.616 10.239 1.00 96.62 93 PRO A C 1
ATOM 748 O O . PRO A 1 93 ? 1.642 -8.780 10.396 1.00 96.62 93 PRO A O 1
ATOM 751 N N . TYR A 1 94 ? 1.451 -6.963 9.091 1.00 95.69 94 TYR A N 1
ATOM 752 C CA . TYR A 1 94 ? 2.217 -7.510 7.977 1.00 95.69 94 TYR A CA 1
ATOM 753 C C . TYR A 1 94 ? 3.056 -6.427 7.296 1.00 95.69 94 TYR A C 1
ATOM 755 O O . TYR A 1 94 ? 2.754 -5.231 7.313 1.00 95.69 94 TYR A O 1
ATOM 763 N N . GLN A 1 95 ? 4.126 -6.870 6.662 1.00 94.25 95 GLN A N 1
ATOM 764 C CA . GLN A 1 95 ? 5.072 -6.080 5.896 1.00 94.25 95 GLN A CA 1
ATOM 765 C C . GLN A 1 95 ? 4.988 -6.465 4.421 1.00 94.25 95 GLN A C 1
ATOM 767 O O . GLN A 1 95 ? 4.448 -7.507 4.064 1.00 94.25 95 GLN A O 1
ATOM 772 N N . ILE A 1 96 ? 5.500 -5.613 3.543 1.00 93.25 96 ILE A N 1
ATOM 773 C CA . ILE A 1 96 ? 5.592 -5.910 2.112 1.00 93.25 96 ILE A CA 1
ATOM 774 C C . ILE A 1 96 ? 6.993 -5.575 1.624 1.00 93.25 96 ILE A C 1
ATOM 776 O O . ILE A 1 96 ? 7.556 -4.583 2.086 1.00 93.25 96 ILE A O 1
ATOM 780 N N . SER A 1 97 ? 7.516 -6.372 0.689 1.00 93.44 97 SER A N 1
ATOM 781 C CA . SER A 1 97 ? 8.861 -6.200 0.121 1.00 93.44 97 SER A CA 1
ATOM 782 C C . SER A 1 97 ? 9.036 -4.797 -0.451 1.00 93.44 97 SER A C 1
ATOM 784 O O . SER A 1 97 ? 9.880 -4.020 -0.010 1.00 93.44 97 SER A O 1
ATOM 786 N N . SER A 1 98 ? 8.152 -4.430 -1.378 1.00 92.62 98 SER A N 1
ATOM 787 C CA . SER A 1 98 ? 8.136 -3.109 -1.984 1.00 92.62 98 SER A CA 1
ATOM 788 C C . SER A 1 98 ? 6.857 -2.348 -1.620 1.00 92.62 98 SER A C 1
ATOM 790 O O . SER A 1 98 ? 5.746 -2.833 -1.871 1.00 92.62 98 SER A O 1
ATOM 792 N N . PRO A 1 99 ? 6.968 -1.131 -1.057 1.00 90.62 99 PRO A N 1
ATOM 793 C CA . PRO A 1 99 ? 5.821 -0.279 -0.770 1.00 90.62 99 PRO A CA 1
ATOM 794 C C . PRO A 1 99 ? 5.555 0.750 -1.875 1.00 90.62 99 PRO A C 1
ATOM 796 O O . PRO A 1 99 ? 6.478 1.289 -2.476 1.00 90.62 99 PRO A O 1
ATOM 799 N N . LEU A 1 100 ? 4.286 1.110 -2.070 1.00 89.06 100 LEU A N 1
ATOM 800 C CA . LEU A 1 100 ? 3.914 2.291 -2.855 1.00 89.06 100 LEU A CA 1
ATOM 801 C C . LEU A 1 100 ? 4.339 3.594 -2.142 1.00 89.06 100 LEU A C 1
ATOM 803 O O . LEU A 1 100 ? 4.334 3.682 -0.902 1.00 89.06 100 LEU A O 1
ATOM 807 N N . PHE A 1 101 ? 4.699 4.608 -2.925 1.00 90.81 101 PHE A N 1
ATOM 808 C CA . PHE A 1 101 ? 5.038 5.945 -2.455 1.00 90.81 101 PHE A CA 1
ATOM 809 C C . PHE A 1 101 ? 3.788 6.703 -1.987 1.00 90.81 101 PHE A C 1
ATOM 811 O O . PHE A 1 101 ? 2.723 6.624 -2.593 1.00 90.81 101 PHE A O 1
ATOM 818 N N . SER A 1 102 ? 3.896 7.428 -0.870 1.00 89.06 102 SER A N 1
ATOM 819 C CA . SER A 1 102 ? 2.782 8.222 -0.318 1.00 89.06 102 SER A CA 1
ATOM 820 C C . SER A 1 102 ? 3.311 9.416 0.464 1.00 89.06 102 SER A C 1
ATOM 822 O O . SER A 1 102 ? 3.172 9.467 1.683 1.00 89.06 102 SER A O 1
ATOM 824 N N . ASN A 1 103 ? 3.991 10.335 -0.222 1.00 88.44 103 ASN A N 1
ATOM 825 C CA . ASN A 1 103 ? 4.520 11.570 0.376 1.00 88.44 103 ASN A CA 1
ATOM 826 C C . ASN A 1 103 ? 5.472 11.313 1.548 1.00 88.44 103 ASN A C 1
ATOM 828 O O . ASN A 1 103 ? 5.441 12.009 2.555 1.00 88.44 103 ASN A O 1
ATOM 832 N N . TYR A 1 104 ? 6.290 10.262 1.432 1.00 88.81 104 TYR A N 1
ATOM 833 C CA . TYR A 1 104 ? 7.204 9.807 2.485 1.00 88.81 104 TYR A CA 1
ATOM 834 C C . TYR A 1 104 ? 6.541 9.398 3.813 1.00 88.81 104 TYR A C 1
ATOM 836 O O . TYR A 1 104 ? 7.256 9.155 4.779 1.00 88.81 104 TYR A O 1
ATOM 844 N N . ALA A 1 105 ? 5.213 9.246 3.862 1.00 90.38 105 ALA A N 1
ATOM 845 C CA . ALA A 1 105 ? 4.538 8.705 5.035 1.00 90.38 105 ALA A CA 1
ATOM 846 C C . ALA A 1 105 ? 4.963 7.253 5.294 1.00 90.38 105 ALA A C 1
ATOM 848 O O . ALA A 1 105 ? 4.963 6.402 4.378 1.00 90.38 105 ALA A O 1
ATOM 849 N N . GLU A 1 106 ? 5.262 6.974 6.559 1.00 91.56 106 GLU A N 1
ATOM 850 C CA . GLU A 1 106 ? 5.340 5.622 7.088 1.00 91.56 106 GLU A CA 1
ATOM 851 C C . GLU A 1 106 ? 3.957 4.976 7.085 1.00 91.56 106 GLU A C 1
ATOM 853 O O . GLU A 1 106 ? 2.927 5.649 6.991 1.00 91.56 106 GLU A O 1
ATOM 858 N N . LYS A 1 107 ? 3.940 3.641 7.093 1.00 92.81 107 LYS A N 1
ATOM 859 C CA . LYS A 1 107 ? 2.710 2.867 6.935 1.00 92.81 107 LYS A CA 1
ATOM 860 C C . LYS A 1 107 ? 2.733 1.652 7.834 1.00 92.81 107 LYS A C 1
ATOM 862 O O . LYS A 1 107 ? 3.479 0.711 7.556 1.00 92.81 107 LYS A O 1
ATOM 867 N N . GLN A 1 108 ? 1.839 1.626 8.811 1.00 95.94 108 GLN A N 1
ATOM 868 C CA . GLN A 1 108 ? 1.474 0.382 9.469 1.00 95.94 108 GLN A CA 1
ATOM 869 C C . GLN A 1 108 ? 0.413 -0.319 8.626 1.00 95.94 108 GLN A C 1
ATOM 871 O O . GLN A 1 108 ? -0.523 0.319 8.136 1.00 95.94 108 GLN A O 1
ATOM 876 N N . ARG A 1 109 ? 0.567 -1.630 8.435 1.00 96.94 109 ARG A N 1
ATOM 877 C CA . ARG A 1 109 ? -0.406 -2.446 7.716 1.00 96.94 109 ARG A CA 1
ATOM 878 C C . ARG A 1 109 ? -0.849 -3.594 8.593 1.00 96.94 109 ARG A C 1
ATOM 880 O O . ARG A 1 109 ? -0.005 -4.319 9.113 1.00 96.94 109 ARG A O 1
ATOM 887 N N . LEU A 1 110 ? -2.158 -3.740 8.726 1.00 97.88 110 LEU A N 1
ATOM 888 C CA . LEU A 1 110 ? -2.767 -4.789 9.528 1.00 97.88 110 LEU A CA 1
ATOM 889 C C . LEU A 1 110 ? -3.791 -5.547 8.688 1.00 97.88 110 LEU A C 1
ATOM 891 O O . LEU A 1 110 ? -4.389 -4.986 7.763 1.00 97.88 110 LEU A O 1
ATOM 895 N N . ILE A 1 111 ? -3.997 -6.814 9.020 1.00 97.56 111 ILE A N 1
ATOM 896 C CA . ILE A 1 111 ? -5.059 -7.643 8.463 1.00 97.56 111 ILE A CA 1
ATOM 897 C C . ILE A 1 111 ? -5.900 -8.238 9.588 1.00 97.56 111 ILE A C 1
ATOM 899 O O . ILE A 1 111 ? -5.372 -8.781 10.553 1.00 97.56 111 ILE A O 1
ATOM 903 N N . PHE A 1 112 ? -7.215 -8.157 9.435 1.00 97.69 112 PHE A N 1
ATOM 904 C CA . PHE A 1 112 ? -8.175 -8.930 10.207 1.00 97.69 112 PHE A CA 1
ATOM 905 C C . PHE A 1 112 ? -8.832 -9.958 9.292 1.00 97.69 112 PHE A C 1
ATOM 907 O O . PHE A 1 112 ? -9.292 -9.629 8.194 1.00 97.69 112 PHE A O 1
ATOM 914 N N . VAL A 1 113 ? -8.895 -11.201 9.758 1.00 97.19 113 VAL A N 1
ATOM 915 C CA . VAL A 1 113 ? -9.607 -12.296 9.099 1.00 97.19 113 VAL A CA 1
ATOM 916 C C . VAL A 1 113 ? -10.632 -12.846 10.083 1.00 97.19 113 VAL A C 1
ATOM 918 O O . VAL A 1 113 ? -10.265 -13.106 11.229 1.00 97.19 113 VAL A O 1
ATOM 921 N N . PRO A 1 114 ? -11.902 -13.028 9.676 1.00 96.62 114 PRO A N 1
ATOM 922 C CA . PRO A 1 114 ? -12.907 -13.609 10.556 1.00 96.62 114 PRO A CA 1
ATOM 923 C C . PRO A 1 114 ? -12.488 -14.981 11.083 1.00 96.62 114 PRO A C 1
ATOM 925 O O . PRO A 1 114 ? -11.915 -15.786 10.346 1.00 96.62 114 PRO A O 1
ATOM 928 N N . SER A 1 115 ? -12.826 -15.254 12.344 1.00 93.81 115 SER A N 1
ATOM 929 C CA . SER A 1 115 ? -12.519 -16.528 12.999 1.00 93.81 115 SER A CA 1
ATOM 930 C C . SER A 1 115 ? -13.006 -17.725 12.172 1.00 93.81 115 SER A C 1
ATOM 932 O O . SER A 1 115 ? -14.081 -17.682 11.570 1.00 93.81 115 SER A O 1
ATOM 934 N N . GLY A 1 116 ? -12.193 -18.780 12.113 1.00 94.31 116 GLY A N 1
ATOM 935 C CA . GLY A 1 116 ? -12.470 -19.991 11.334 1.00 94.31 116 GLY A CA 1
ATOM 936 C C . GLY A 1 116 ? -12.292 -19.850 9.816 1.00 94.31 116 GLY A C 1
ATOM 937 O O . GLY A 1 116 ? -12.423 -20.842 9.104 1.00 94.31 116 GLY A O 1
ATOM 938 N N . LYS A 1 117 ? -11.970 -18.656 9.299 1.00 96.56 117 LYS A N 1
ATOM 939 C CA . LYS A 1 117 ? -11.676 -18.435 7.875 1.00 96.56 117 LYS A CA 1
ATOM 940 C C . LYS A 1 117 ? -10.187 -18.188 7.653 1.00 96.56 117 LYS A C 1
ATOM 942 O O . LYS A 1 117 ? -9.478 -17.740 8.546 1.00 96.56 117 LYS A O 1
ATOM 947 N N . LYS A 1 118 ? -9.725 -18.453 6.431 1.00 96.19 118 LYS A N 1
ATOM 948 C CA . LYS A 1 118 ? -8.333 -18.270 6.006 1.00 96.19 118 LYS A CA 1
ATOM 949 C C . LYS A 1 118 ? -8.277 -17.664 4.612 1.00 96.19 118 LYS A C 1
ATOM 951 O O . LYS A 1 118 ? -9.167 -17.893 3.791 1.00 96.19 118 LYS A O 1
ATOM 956 N N . LEU A 1 119 ? -7.224 -16.903 4.339 1.00 94.00 119 LEU A N 1
ATOM 957 C CA . LEU A 1 119 ? -6.864 -16.540 2.974 1.00 94.00 119 LEU A CA 1
ATOM 958 C C . LEU A 1 119 ? -6.356 -17.780 2.237 1.00 94.00 119 LEU A C 1
ATOM 960 O O . LEU A 1 119 ? -5.775 -18.678 2.841 1.00 94.00 119 LEU A O 1
ATOM 964 N N . SER A 1 120 ? -6.494 -17.793 0.917 1.00 91.00 120 SER A N 1
ATOM 965 C CA . SER A 1 120 ? -5.787 -18.745 0.055 1.00 91.00 120 SER A CA 1
ATOM 966 C C . SER A 1 120 ? -5.003 -18.011 -1.024 1.00 91.00 120 SER A C 1
ATOM 968 O O . SER A 1 120 ? -5.272 -16.847 -1.318 1.00 91.00 120 SER A O 1
ATOM 970 N N . ALA A 1 121 ? -4.010 -18.683 -1.594 1.00 86.94 121 ALA A N 1
ATOM 971 C CA . ALA A 1 121 ? -3.277 -18.211 -2.756 1.00 86.94 121 ALA A CA 1
ATOM 972 C C . ALA A 1 121 ? -3.747 -19.001 -3.980 1.00 86.94 121 ALA A C 1
ATOM 974 O O . ALA A 1 121 ? -3.730 -20.230 -3.963 1.00 86.94 121 ALA A O 1
ATOM 975 N N . LEU A 1 122 ? -4.149 -18.311 -5.045 1.00 81.25 122 LEU A N 1
ATOM 976 C CA . LEU A 1 122 ? -4.281 -18.948 -6.355 1.00 81.25 122 LEU A CA 1
ATOM 977 C C . LEU A 1 122 ? -2.887 -19.299 -6.896 1.00 81.25 122 LEU A C 1
ATOM 979 O O . LEU A 1 122 ? -1.889 -18.704 -6.491 1.00 81.25 122 LEU A O 1
ATOM 983 N N . ASN A 1 123 ? -2.819 -20.208 -7.872 1.00 74.62 123 ASN A N 1
ATOM 984 C CA . ASN A 1 123 ? -1.554 -20.651 -8.483 1.00 74.62 123 ASN A CA 1
ATOM 985 C C . ASN A 1 123 ? -0.701 -19.500 -9.050 1.00 74.62 123 ASN A C 1
ATOM 987 O O . ASN A 1 123 ? 0.514 -19.614 -9.142 1.00 74.62 123 ASN A O 1
ATOM 991 N N . ASN A 1 124 ? -1.322 -18.378 -9.418 1.00 68.75 124 ASN A N 1
ATOM 992 C CA . ASN A 1 124 ? -0.638 -17.176 -9.902 1.00 68.75 124 ASN A CA 1
ATOM 993 C C . ASN A 1 124 ? -0.196 -16.213 -8.777 1.00 68.75 124 ASN A C 1
ATOM 995 O O . ASN A 1 124 ? 0.227 -15.093 -9.059 1.00 68.75 124 ASN A O 1
ATOM 999 N N . GLY A 1 125 ? -0.331 -16.608 -7.508 1.00 74.38 125 GLY A N 1
ATOM 1000 C CA . GLY A 1 125 ? 0.026 -15.797 -6.344 1.00 74.38 125 GLY A CA 1
ATOM 1001 C C . GLY A 1 125 ? -0.972 -14.684 -6.010 1.00 74.38 125 GLY A C 1
ATOM 1002 O O . GLY A 1 125 ? -0.659 -13.817 -5.186 1.00 74.38 125 GLY A O 1
ATOM 1003 N N . LEU A 1 126 ? -2.162 -14.678 -6.625 1.00 82.56 126 LEU A N 1
ATOM 1004 C CA . LEU A 1 126 ? -3.231 -13.766 -6.228 1.00 82.56 126 LEU A CA 1
ATOM 1005 C C . LEU A 1 126 ? -3.908 -14.266 -4.943 1.00 82.56 126 LEU A C 1
ATOM 1007 O O . LEU A 1 126 ? -4.358 -15.414 -4.895 1.00 82.56 126 LEU A O 1
ATOM 1011 N N . PRO A 1 127 ? -4.001 -13.425 -3.903 1.00 86.94 127 PRO A N 1
ATOM 1012 C CA . PRO A 1 127 ? -4.685 -13.790 -2.675 1.00 86.94 127 PRO A CA 1
ATOM 1013 C C . PRO A 1 127 ? -6.203 -13.762 -2.858 1.00 86.94 127 PRO A C 1
ATOM 1015 O O . PRO A 1 127 ? -6.778 -12.808 -3.387 1.00 86.94 127 PRO A O 1
ATOM 1018 N N . VAL A 1 128 ? -6.863 -14.788 -2.334 1.00 90.31 128 VAL A N 1
ATOM 1019 C CA . VAL A 1 128 ? -8.314 -14.849 -2.182 1.00 90.31 128 VAL A CA 1
ATOM 1020 C C . VAL A 1 128 ? -8.637 -14.627 -0.718 1.00 90.31 128 VAL A C 1
ATOM 1022 O O . VAL A 1 128 ? -8.284 -15.424 0.151 1.00 90.31 128 VAL A O 1
ATOM 1025 N N . PHE A 1 129 ? -9.322 -13.521 -0.455 1.00 93.44 129 PHE A N 1
ATOM 1026 C CA . PHE A 1 129 ? -9.723 -13.132 0.889 1.00 93.44 129 PHE A CA 1
ATOM 1027 C C . PHE A 1 129 ? -11.126 -13.658 1.202 1.00 93.44 129 PHE A C 1
ATOM 1029 O O . PHE A 1 129 ? -12.012 -13.536 0.345 1.00 93.44 129 PHE A O 1
ATOM 1036 N N . PRO A 1 130 ? -11.373 -14.199 2.400 1.00 95.25 130 PRO A N 1
ATOM 1037 C CA . PRO A 1 130 ? -12.723 -14.527 2.827 1.00 95.25 130 PRO A CA 1
ATOM 1038 C C . PRO A 1 130 ? -13.572 -13.264 3.042 1.00 95.25 130 PRO A C 1
ATOM 1040 O O . PRO A 1 130 ? -13.059 -12.174 3.292 1.00 95.25 130 PRO A O 1
ATOM 1043 N N . ASP A 1 131 ? -14.894 -13.412 2.948 1.00 95.00 131 ASP A N 1
ATOM 1044 C CA . ASP A 1 131 ? -15.816 -12.329 3.299 1.00 95.00 131 ASP A CA 1
ATOM 1045 C C . ASP A 1 131 ? -15.712 -11.980 4.791 1.00 95.00 131 ASP A C 1
ATOM 1047 O O . ASP A 1 131 ? -15.619 -12.892 5.624 1.00 95.00 131 ASP A O 1
ATOM 1051 N N . GLY A 1 132 ? -15.716 -10.683 5.102 1.00 95.06 132 GLY A N 1
ATOM 1052 C CA . GLY A 1 132 ? -15.451 -10.090 6.415 1.00 95.06 132 GLY A CA 1
ATOM 1053 C C . GLY A 1 132 ? -13.988 -9.696 6.662 1.00 95.06 132 GLY A C 1
ATOM 1054 O O . GLY A 1 132 ? -13.673 -9.165 7.724 1.00 95.06 132 GLY A O 1
ATOM 1055 N N . THR A 1 133 ? -13.065 -9.951 5.725 1.00 96.81 133 THR A N 1
ATOM 1056 C CA . THR A 1 133 ? -11.671 -9.495 5.870 1.00 96.81 133 THR A CA 1
ATOM 1057 C C . THR A 1 133 ? -11.578 -7.971 5.860 1.00 96.81 133 THR A C 1
ATOM 1059 O O . THR A 1 133 ? -12.170 -7.313 5.002 1.00 96.81 133 THR A O 1
ATOM 1062 N N . ILE A 1 134 ? -10.752 -7.423 6.756 1.00 96.00 134 ILE A N 1
ATOM 1063 C CA . ILE A 1 134 ? -10.402 -6.000 6.786 1.00 96.00 134 ILE A CA 1
ATOM 1064 C C . ILE A 1 134 ? -8.895 -5.853 6.583 1.00 96.00 134 ILE A C 1
ATOM 1066 O O . ILE A 1 134 ? -8.097 -6.451 7.303 1.00 96.00 134 ILE A O 1
ATOM 1070 N N . LEU A 1 135 ? -8.501 -5.029 5.616 1.00 96.12 135 LEU A N 1
ATOM 1071 C CA . LEU A 1 135 ? -7.126 -4.569 5.451 1.00 96.12 135 LEU A CA 1
ATOM 1072 C C . LEU A 1 135 ? -7.028 -3.123 5.910 1.00 96.12 135 LEU A C 1
ATOM 1074 O O . LEU A 1 135 ? -7.738 -2.257 5.401 1.00 96.12 135 LEU A O 1
ATOM 1078 N N . VAL A 1 136 ? -6.114 -2.875 6.839 1.00 96.56 136 VAL A N 1
ATOM 1079 C CA . VAL A 1 136 ? -5.874 -1.566 7.443 1.00 96.56 136 VAL A CA 1
ATOM 1080 C C . VAL A 1 136 ? -4.548 -1.023 6.934 1.00 96.56 136 VAL A C 1
ATOM 1082 O O . VAL A 1 136 ? -3.546 -1.743 6.905 1.00 96.56 136 VAL A O 1
ATOM 1085 N N . LYS A 1 137 ? -4.521 0.254 6.551 1.00 95.44 137 LYS A N 1
ATOM 1086 C CA . LYS A 1 137 ? -3.292 1.006 6.280 1.00 95.44 137 LYS A CA 1
ATOM 1087 C C . LYS A 1 137 ? -3.347 2.328 7.033 1.00 95.44 137 LYS A C 1
ATOM 1089 O O . LYS A 1 137 ? -4.165 3.172 6.687 1.00 95.44 137 LYS A O 1
ATOM 1094 N N . THR A 1 138 ? -2.470 2.515 8.011 1.00 96.25 138 THR A N 1
ATOM 1095 C CA . THR A 1 138 ? -2.379 3.765 8.780 1.00 96.25 138 THR A CA 1
ATOM 1096 C C . THR A 1 138 ? -1.125 4.524 8.385 1.00 96.25 138 THR A C 1
ATOM 1098 O O . THR A 1 138 ? -0.028 3.967 8.441 1.00 96.25 138 THR A O 1
ATOM 1101 N N . PHE A 1 139 ? -1.305 5.771 7.954 1.00 94.56 139 PHE A N 1
ATOM 1102 C CA . PHE A 1 139 ? -0.268 6.645 7.417 1.00 94.56 139 PHE A CA 1
ATOM 1103 C C . PHE A 1 139 ? 0.115 7.675 8.472 1.00 94.56 139 PHE A C 1
ATOM 1105 O O . PHE A 1 139 ? -0.739 8.418 8.958 1.00 94.56 139 PHE A O 1
ATOM 1112 N N . TYR A 1 140 ? 1.397 7.727 8.814 1.00 93.25 140 TYR A N 1
ATOM 1113 C CA . TYR A 1 140 ? 1.900 8.621 9.849 1.00 93.25 140 TYR A CA 1
ATOM 1114 C C . TYR A 1 140 ? 3.314 9.111 9.528 1.00 93.25 140 TYR A C 1
ATOM 1116 O O . TYR A 1 140 ? 4.008 8.556 8.671 1.00 93.25 140 TYR A O 1
ATOM 1124 N N . TYR A 1 141 ? 3.731 10.159 10.229 1.00 90.12 141 TYR A N 1
ATOM 1125 C CA . TYR A 1 141 ? 5.106 10.642 10.267 1.00 90.12 141 TYR A CA 1
ATOM 1126 C C . TYR A 1 141 ? 5.598 10.545 11.706 1.00 90.12 141 TYR A C 1
ATOM 1128 O O . TYR A 1 141 ? 5.001 11.159 12.586 1.00 90.12 141 TYR A O 1
ATOM 1136 N N . ALA A 1 142 ? 6.645 9.768 11.964 1.00 83.44 142 ALA A N 1
ATOM 1137 C CA . ALA A 1 142 ? 7.322 9.820 13.253 1.00 83.44 142 ALA A CA 1
ATOM 1138 C C . ALA A 1 142 ? 8.281 11.023 13.280 1.00 83.44 142 ALA A C 1
ATOM 1140 O O . ALA A 1 142 ? 8.979 11.278 12.294 1.00 83.44 142 ALA A O 1
ATOM 1141 N N . SER A 1 143 ? 8.314 11.764 14.390 1.00 72.38 143 SER A N 1
ATOM 1142 C CA . SER A 1 143 ? 9.521 12.512 14.754 1.00 72.38 143 SER A CA 1
ATOM 1143 C C . SER A 1 143 ? 10.608 11.538 15.216 1.00 72.38 143 SER A C 1
ATOM 1145 O O . SER A 1 143 ? 10.322 10.358 15.456 1.00 72.38 143 SER A O 1
ATOM 1147 N N . ASP A 1 144 ? 11.836 12.037 15.375 1.00 55.72 144 ASP A N 1
ATOM 1148 C CA . ASP A 1 144 ? 12.920 11.266 15.985 1.00 55.72 144 ASP A CA 1
ATOM 1149 C C . ASP A 1 144 ? 12.443 10.602 17.297 1.00 55.72 144 ASP A C 1
ATOM 1151 O O . ASP A 1 144 ? 11.632 11.164 18.040 1.00 55.72 144 ASP A O 1
ATOM 1155 N N . GLU A 1 145 ? 12.889 9.359 17.505 1.00 51.19 145 GLU A N 1
ATOM 1156 C CA . GLU A 1 145 ? 12.601 8.472 18.649 1.00 51.19 145 GLU A CA 1
ATOM 1157 C C . GLU A 1 145 ? 11.193 7.848 18.771 1.00 51.19 145 GLU A C 1
ATOM 1159 O O . GLU A 1 145 ? 10.841 7.340 19.830 1.00 51.19 145 GLU A O 1
ATOM 1164 N N . HIS A 1 146 ? 10.379 7.788 17.709 1.00 54.31 146 HIS A N 1
ATOM 1165 C CA . HIS A 1 146 ? 9.092 7.048 17.675 1.00 54.31 146 HIS A CA 1
ATOM 1166 C C . HIS A 1 146 ? 8.009 7.467 18.698 1.00 54.31 146 HIS A C 1
ATOM 1168 O O . HIS A 1 146 ? 6.914 6.895 18.667 1.00 54.31 146 HIS A O 1
ATOM 1174 N N . GLN A 1 147 ? 8.262 8.455 19.561 1.00 55.62 147 GLN A N 1
ATOM 1175 C CA . GLN A 1 147 ? 7.349 8.844 20.643 1.00 55.62 147 GLN A CA 1
ATOM 1176 C C . GLN A 1 147 ? 6.274 9.846 20.196 1.00 55.62 147 GLN A C 1
ATOM 1178 O O . GLN A 1 147 ? 5.142 9.756 20.663 1.00 55.62 147 GLN A O 1
ATOM 1183 N N . ASN A 1 148 ? 6.565 10.719 19.223 1.00 73.44 148 ASN A N 1
ATOM 1184 C CA . ASN A 1 148 ? 5.589 11.665 18.670 1.00 73.44 148 ASN A CA 1
ATOM 1185 C C . ASN A 1 148 ? 5.289 11.344 17.199 1.00 73.44 148 ASN A C 1
ATOM 1187 O O . ASN A 1 148 ? 5.949 11.821 16.273 1.00 73.44 148 ASN A O 1
ATOM 1191 N N . LYS A 1 149 ? 4.272 10.505 16.976 1.00 84.62 149 LYS A N 1
ATOM 1192 C CA . LYS A 1 149 ? 3.737 10.226 15.637 1.00 84.62 149 LYS A CA 1
ATOM 1193 C C . LYS A 1 149 ? 2.661 11.253 15.296 1.00 84.62 149 LYS A C 1
ATOM 1195 O O . LYS A 1 149 ? 1.681 11.379 16.020 1.00 84.62 149 LYS A O 1
ATOM 1200 N N . GLN A 1 150 ? 2.801 11.924 14.158 1.00 90.88 150 GLN A N 1
ATOM 1201 C CA . GLN A 1 150 ? 1.690 12.613 13.513 1.00 90.88 150 GLN A CA 1
ATOM 1202 C C . GLN A 1 150 ? 0.972 11.620 12.595 1.00 90.88 150 GLN A C 1
ATOM 1204 O O . GLN A 1 150 ? 1.389 11.388 11.457 1.00 90.88 150 GLN A O 1
ATOM 1209 N N . ILE A 1 151 ? -0.097 11.012 13.098 1.00 93.88 151 ILE A N 1
ATOM 1210 C CA . ILE A 1 151 ? -0.984 10.138 12.338 1.00 93.88 151 ILE A CA 1
ATOM 1211 C C . ILE A 1 151 ? -1.932 11.005 11.518 1.00 93.88 151 ILE A C 1
ATOM 1213 O O . ILE A 1 151 ? -2.544 11.949 12.019 1.00 93.88 151 ILE A O 1
ATOM 1217 N N . VAL A 1 152 ? -2.012 10.694 10.228 1.00 94.00 152 VAL A N 1
ATOM 1218 C CA .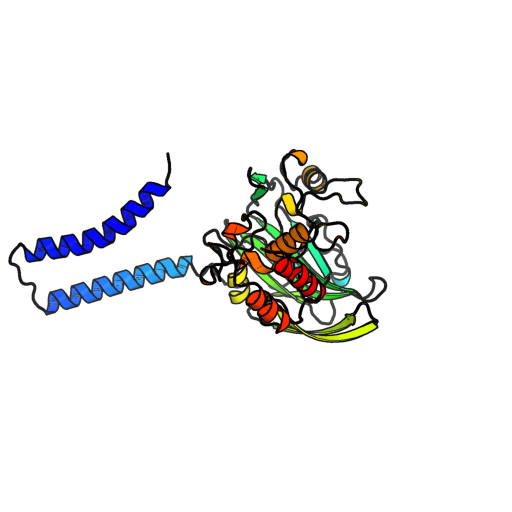 VAL A 1 152 ? -2.747 11.492 9.247 1.00 94.00 152 VAL A CA 1
ATOM 1219 C C . VAL A 1 152 ? -4.072 10.832 8.923 1.00 94.00 152 VAL A C 1
ATOM 1221 O O . VAL A 1 152 ? -5.135 11.421 9.098 1.00 94.00 152 VAL A O 1
ATOM 1224 N N . GLU A 1 153 ? -4.012 9.593 8.447 1.00 94.19 153 GLU A N 1
ATOM 1225 C CA . GLU A 1 153 ? -5.185 8.863 7.990 1.00 94.19 153 GLU A CA 1
ATOM 1226 C C . GLU A 1 153 ? -5.043 7.360 8.223 1.00 94.19 153 GLU A C 1
ATOM 1228 O O . GLU A 1 153 ? -3.941 6.803 8.218 1.00 94.19 153 GLU A O 1
ATOM 1233 N N . THR A 1 154 ? -6.186 6.695 8.349 1.00 95.31 154 THR A N 1
ATOM 1234 C CA . THR A 1 154 ? -6.296 5.241 8.262 1.00 95.31 154 THR A CA 1
ATOM 1235 C C . THR A 1 154 ? -7.236 4.879 7.124 1.00 95.31 154 THR A C 1
ATOM 1237 O O . THR A 1 154 ? -8.381 5.315 7.086 1.00 95.31 154 THR A O 1
ATOM 1240 N N . ARG A 1 155 ? -6.762 4.065 6.180 1.00 92.50 155 ARG A N 1
ATOM 1241 C CA . ARG A 1 155 ? -7.576 3.519 5.093 1.00 92.50 155 ARG A CA 1
ATOM 1242 C C . ARG A 1 155 ? -7.951 2.082 5.402 1.00 92.50 155 ARG A C 1
ATOM 1244 O O . ARG A 1 155 ? -7.077 1.268 5.712 1.00 92.50 155 ARG A O 1
ATOM 1251 N N . LEU A 1 156 ? -9.231 1.779 5.259 1.00 92.56 156 LEU A N 1
ATOM 1252 C CA . LEU A 1 156 ? -9.789 0.444 5.382 1.00 92.56 156 LEU A CA 1
ATOM 1253 C C . LEU A 1 156 ? -10.247 -0.050 4.013 1.00 92.56 156 LEU A C 1
ATOM 1255 O O . LEU A 1 156 ? -10.923 0.668 3.279 1.00 92.56 156 LEU A O 1
ATOM 1259 N N . LEU A 1 157 ? -9.909 -1.296 3.697 1.00 90.75 157 LEU A N 1
ATOM 1260 C CA . LEU A 1 157 ? -10.644 -2.098 2.725 1.00 90.75 157 LEU A CA 1
ATOM 1261 C C . LEU A 1 157 ? -11.359 -3.196 3.505 1.00 90.75 157 LEU A C 1
ATOM 1263 O O . LEU A 1 157 ? -10.692 -4.014 4.131 1.00 90.75 157 LEU A O 1
ATOM 1267 N N . HIS A 1 158 ? -12.688 -3.210 3.479 1.00 91.75 158 HIS A N 1
ATOM 1268 C CA . HIS A 1 158 ? -13.518 -4.207 4.151 1.00 91.75 158 HIS A CA 1
ATOM 1269 C C . HIS A 1 158 ? -14.276 -5.023 3.103 1.00 91.75 158 HIS A C 1
ATOM 1271 O O . HIS A 1 158 ? -15.012 -4.463 2.290 1.00 91.75 158 HIS A O 1
ATOM 1277 N N . LYS A 1 159 ? -14.076 -6.341 3.083 1.00 91.44 159 LYS A N 1
ATOM 1278 C CA . LYS A 1 159 ? -14.795 -7.241 2.181 1.00 91.44 159 LYS A CA 1
ATOM 1279 C C . LYS A 1 159 ? -16.152 -7.591 2.790 1.00 91.44 159 LYS A C 1
ATOM 1281 O O . LYS A 1 159 ? -16.189 -8.298 3.787 1.00 91.44 159 LYS A O 1
ATOM 1286 N N . ILE A 1 160 ? -17.233 -7.077 2.210 1.00 89.81 160 ILE A N 1
ATOM 1287 C CA . ILE A 1 160 ? -18.609 -7.251 2.690 1.00 89.81 160 ILE A CA 1
ATOM 1288 C C . ILE A 1 160 ? -19.458 -7.798 1.545 1.00 89.81 160 ILE A C 1
ATOM 1290 O O . ILE A 1 160 ? -19.539 -7.174 0.481 1.00 89.81 160 ILE A O 1
ATOM 1294 N N . ASN A 1 161 ? -20.123 -8.935 1.761 1.00 89.81 161 ASN A N 1
ATOM 1295 C CA . ASN A 1 161 ? -20.963 -9.601 0.761 1.00 89.81 161 ASN A CA 1
ATOM 1296 C C . ASN A 1 161 ? -20.223 -9.837 -0.571 1.00 89.81 161 ASN A C 1
ATOM 1298 O O . ASN A 1 161 ? -20.763 -9.629 -1.657 1.00 89.81 161 ASN A O 1
ATOM 1302 N N . GLY A 1 162 ? -18.946 -10.216 -0.490 1.00 87.19 162 GLY A N 1
ATOM 1303 C CA . GLY A 1 162 ? -18.071 -10.472 -1.633 1.00 87.19 162 GLY A CA 1
ATOM 1304 C C . GLY A 1 162 ? -17.472 -9.220 -2.279 1.00 87.19 162 GLY A C 1
ATOM 1305 O O . GLY A 1 162 ? -16.606 -9.355 -3.142 1.00 87.19 162 GLY A O 1
ATOM 1306 N N . VAL A 1 163 ? -17.866 -8.018 -1.846 1.00 83.94 163 VAL A N 1
ATOM 1307 C CA . VAL A 1 163 ? -17.450 -6.740 -2.438 1.00 83.94 163 VAL A CA 1
ATOM 1308 C C . VAL A 1 163 ? -16.537 -5.980 -1.485 1.00 83.94 163 VAL A C 1
ATOM 1310 O O . VAL A 1 163 ? -16.831 -5.820 -0.304 1.00 83.94 163 VAL A O 1
ATOM 1313 N N . TRP A 1 164 ? -15.432 -5.458 -2.004 1.00 86.00 164 TRP A N 1
ATOM 1314 C CA . TRP A 1 164 ? -14.555 -4.575 -1.244 1.00 86.00 164 TRP A CA 1
ATOM 1315 C C . TRP A 1 164 ? -15.151 -3.174 -1.120 1.00 86.00 164 TRP A C 1
ATOM 1317 O O . TRP A 1 164 ? -15.444 -2.515 -2.118 1.00 86.00 164 TRP A O 1
ATOM 1327 N N . ARG A 1 165 ? -15.295 -2.712 0.120 1.00 85.25 165 ARG A N 1
ATOM 1328 C CA . ARG A 1 165 ? -15.680 -1.349 0.483 1.00 85.25 165 ARG A CA 1
ATOM 1329 C C . ARG A 1 165 ? -14.457 -0.608 0.999 1.00 85.25 165 ARG A C 1
ATOM 1331 O O . ARG A 1 165 ? -13.737 -1.128 1.848 1.00 85.25 165 ARG A O 1
ATOM 1338 N N . ALA A 1 166 ? -14.213 0.581 0.462 1.00 85.94 166 ALA A N 1
ATOM 1339 C CA . ALA A 1 166 ? -13.115 1.439 0.878 1.00 85.94 166 ALA A CA 1
ATOM 1340 C C . ALA A 1 166 ? -13.632 2.534 1.814 1.00 85.94 166 ALA A C 1
ATOM 1342 O O . ALA A 1 166 ? -14.642 3.165 1.511 1.00 85.94 166 ALA A O 1
ATOM 1343 N N . GLY A 1 167 ? -12.926 2.776 2.915 1.00 87.56 167 GLY A N 1
ATOM 1344 C CA . GLY A 1 167 ? -13.170 3.909 3.806 1.00 87.56 167 GLY A CA 1
ATOM 1345 C C . GLY A 1 167 ? -11.862 4.592 4.174 1.00 87.56 167 GLY A C 1
ATOM 1346 O O . GLY A 1 167 ? -10.864 3.920 4.442 1.00 87.56 167 GLY A O 1
ATOM 1347 N N . THR A 1 168 ? -11.868 5.921 4.186 1.00 90.50 168 THR A N 1
ATOM 1348 C CA . THR A 1 168 ? -10.727 6.741 4.603 1.00 90.50 168 THR A CA 1
ATOM 1349 C C . THR A 1 168 ? -11.116 7.489 5.870 1.00 90.50 168 THR A C 1
ATOM 1351 O O . THR A 1 168 ? -12.108 8.213 5.877 1.00 90.50 168 THR A O 1
ATOM 1354 N N . TYR A 1 169 ? -10.338 7.311 6.931 1.00 93.81 169 TYR A N 1
ATOM 1355 C CA . TYR A 1 169 ? -10.554 7.922 8.236 1.00 93.81 169 TYR A CA 1
ATOM 1356 C C . TYR A 1 169 ? -9.491 8.986 8.472 1.00 93.81 169 TYR A C 1
ATOM 1358 O O . TYR A 1 169 ? -8.301 8.670 8.442 1.00 93.81 169 TYR A O 1
ATOM 1366 N N . LEU A 1 170 ? -9.908 10.227 8.708 1.00 94.75 170 LEU A N 1
ATOM 1367 C CA . LEU A 1 170 ? -9.011 11.338 9.027 1.00 94.75 170 LEU A CA 1
ATOM 1368 C C . LEU A 1 170 ? -8.840 11.428 10.544 1.00 94.75 170 LEU A C 1
ATOM 1370 O O . LEU A 1 170 ? -9.836 11.504 11.265 1.00 94.75 170 LEU A O 1
ATOM 1374 N N . TRP A 1 171 ? -7.592 11.424 11.011 1.00 95.38 171 TRP A N 1
ATOM 1375 C CA . TRP A 1 171 ? -7.277 11.541 12.435 1.00 95.38 171 TRP A CA 1
ATOM 1376 C C . TRP A 1 171 ? -7.448 12.977 12.931 1.00 95.38 171 TRP A C 1
ATOM 1378 O O . TRP A 1 171 ? -7.125 13.936 12.224 1.00 95.38 171 TRP A O 1
ATOM 1388 N N . ASN A 1 172 ? -7.946 13.125 14.158 1.00 94.00 172 ASN A N 1
ATOM 1389 C CA . ASN A 1 172 ? -8.053 14.422 14.816 1.00 94.00 172 ASN A CA 1
ATOM 1390 C C . ASN A 1 172 ? -6.692 14.931 15.327 1.00 94.00 172 ASN A C 1
ATOM 1392 O O . ASN A 1 172 ? -5.681 14.221 15.334 1.00 94.00 172 ASN A O 1
ATOM 1396 N N . LYS A 1 173 ? -6.652 16.200 15.746 1.00 91.56 173 LYS A N 1
ATOM 1397 C CA . LYS A 1 173 ? -5.417 16.839 16.232 1.00 91.56 173 LYS A CA 1
ATOM 1398 C C . LYS A 1 173 ? -4.933 16.222 17.542 1.00 91.56 173 LYS A C 1
ATOM 1400 O O . LYS A 1 173 ? -3.734 16.176 17.780 1.00 91.56 173 LYS A O 1
ATOM 1405 N N . GLU A 1 174 ? -5.864 15.723 18.344 1.00 93.44 174 GLU A N 1
ATOM 1406 C CA . GLU A 1 174 ? -5.639 15.090 19.642 1.00 93.44 174 GLU A CA 1
ATOM 1407 C C . GLU A 1 174 ? -5.071 13.665 19.513 1.00 93.44 174 GLU A C 1
ATOM 1409 O O . GLU A 1 174 ? -4.674 13.074 20.513 1.00 93.44 174 GLU A O 1
ATOM 1414 N N . GLN A 1 175 ? -5.009 13.113 18.291 1.00 93.44 175 GLN A N 1
ATOM 1415 C CA . GLN A 1 175 ? -4.446 11.793 17.975 1.00 93.44 175 GLN A CA 1
ATOM 1416 C C . GLN A 1 175 ? -5.117 10.635 18.732 1.00 93.44 175 GLN A C 1
ATOM 1418 O O . GLN A 1 175 ? -4.493 9.609 19.010 1.00 93.44 175 GLN A O 1
ATOM 1423 N N . ASN A 1 176 ? -6.402 10.780 19.052 1.00 95.31 176 ASN A N 1
ATOM 1424 C CA . ASN A 1 176 ? -7.159 9.798 19.830 1.00 95.31 176 ASN A CA 1
ATOM 1425 C C . ASN A 1 176 ? -8.392 9.246 19.102 1.00 95.31 176 ASN A C 1
ATOM 1427 O O . ASN A 1 176 ? -8.992 8.294 19.590 1.00 95.31 176 ASN A O 1
ATOM 1431 N N . GLU A 1 177 ? -8.749 9.792 17.938 1.00 96.69 177 GLU A N 1
ATOM 1432 C CA . GLU A 1 177 ? -9.847 9.296 17.113 1.00 96.69 177 GLU A CA 1
ATOM 1433 C C . GLU A 1 177 ? -9.606 9.616 15.635 1.00 96.69 177 GLU A C 1
ATOM 1435 O O . GLU A 1 177 ? -8.932 10.592 15.287 1.00 96.69 177 GLU A O 1
ATOM 1440 N N . ALA A 1 178 ? -10.205 8.816 14.754 1.00 96.44 178 ALA A N 1
ATOM 1441 C CA . ALA A 1 178 ? -10.314 9.130 13.341 1.00 96.44 178 ALA A CA 1
ATOM 1442 C C . ALA A 1 178 ? -11.746 8.925 12.838 1.00 96.44 178 ALA A C 1
ATOM 1444 O O . ALA A 1 178 ? -12.417 7.959 13.196 1.00 96.44 178 ALA A O 1
ATOM 1445 N N . THR A 1 179 ? -12.213 9.830 11.980 1.00 95.44 179 THR A N 1
ATOM 1446 C CA . THR A 1 179 ? -13.600 9.829 11.485 1.00 95.44 179 THR A CA 1
ATOM 1447 C C . THR A 1 179 ? -13.660 9.558 9.992 1.00 95.44 179 THR A C 1
ATOM 1449 O O . THR A 1 179 ? -12.836 10.072 9.225 1.00 95.44 179 THR A O 1
ATOM 1452 N N . LEU A 1 180 ? -14.632 8.742 9.584 1.00 93.12 180 LEU A N 1
ATOM 1453 C CA . LEU A 1 180 ? -14.881 8.411 8.186 1.00 93.12 180 LEU A CA 1
ATOM 1454 C C . LEU A 1 180 ? -15.146 9.688 7.383 1.00 93.12 180 LEU A C 1
ATOM 1456 O O . LEU A 1 180 ? -15.972 10.516 7.757 1.00 93.12 180 LEU A O 1
ATOM 1460 N N . GLN A 1 181 ? -14.442 9.834 6.267 1.00 90.50 181 GLN A N 1
ATOM 1461 C CA . GLN A 1 181 ? -14.613 10.953 5.352 1.00 90.50 181 GLN A CA 1
ATOM 1462 C C . GLN A 1 181 ? -15.569 10.565 4.220 1.00 90.50 181 GLN A C 1
ATOM 1464 O O . GLN A 1 181 ? -15.317 9.607 3.488 1.00 90.50 181 GLN A O 1
ATOM 1469 N N . SER A 1 182 ? -16.637 11.344 4.045 1.00 83.88 182 SER A N 1
ATOM 1470 C CA . SER A 1 182 ? -17.596 11.196 2.938 1.00 83.88 182 SER A CA 1
ATOM 1471 C C . SER A 1 182 ? -17.089 11.803 1.619 1.00 83.88 182 SER A C 1
ATOM 1473 O O . SER A 1 182 ? -17.606 11.501 0.543 1.00 83.88 182 SER A O 1
ATOM 1475 N N . GLY A 1 183 ? -16.042 12.632 1.676 1.00 82.25 183 GLY A N 1
ATOM 1476 C CA . GLY A 1 183 ? -15.442 13.313 0.530 1.00 82.25 183 GLY A CA 1
ATOM 1477 C C . GLY A 1 183 ? -13.917 13.359 0.590 1.00 82.25 183 GLY A C 1
ATOM 1478 O O . GLY A 1 183 ? -13.285 12.736 1.440 1.00 82.25 183 GLY A O 1
ATOM 1479 N N . GLY A 1 184 ? -13.316 14.089 -0.352 1.00 78.94 184 GLY A N 1
ATOM 1480 C CA . GLY A 1 184 ? -11.888 14.396 -0.295 1.00 78.94 184 GLY A CA 1
ATOM 1481 C C . GLY A 1 184 ? -11.602 15.357 0.857 1.00 78.94 184 GLY A C 1
ATOM 1482 O O . GLY A 1 184 ? -12.399 16.251 1.133 1.00 78.94 184 GLY A O 1
ATOM 1483 N N . ALA A 1 185 ? -10.459 15.189 1.513 1.00 83.44 185 ALA A N 1
ATOM 1484 C CA . ALA A 1 185 ? -10.024 16.059 2.602 1.00 83.44 185 ALA A CA 1
ATOM 1485 C C . ALA A 1 185 ? -8.576 16.501 2.383 1.00 83.44 185 ALA A C 1
ATOM 1487 O O . ALA A 1 185 ? -7.837 15.923 1.583 1.00 83.44 185 ALA A O 1
ATOM 1488 N N . SER A 1 186 ? -8.141 17.534 3.098 1.00 83.62 186 SER A N 1
ATOM 1489 C CA . SER A 1 186 ? -6.735 17.923 3.097 1.00 83.62 186 SER A CA 1
ATOM 1490 C C . SER A 1 186 ? -6.281 18.362 4.472 1.00 83.62 186 SER A C 1
ATOM 1492 O O . SER A 1 186 ? -7.008 19.074 5.161 1.00 83.62 186 SER A O 1
ATOM 1494 N N . THR A 1 187 ? -5.062 17.988 4.841 1.00 85.38 187 THR A N 1
ATOM 1495 C CA . THR A 1 187 ? -4.431 18.434 6.084 1.00 85.38 187 THR A CA 1
ATOM 1496 C C . THR A 1 187 ? -3.006 18.904 5.829 1.00 85.38 187 THR A C 1
ATOM 1498 O O . THR A 1 187 ? -2.340 18.452 4.895 1.00 85.38 187 THR A O 1
ATOM 1501 N N . LYS A 1 188 ? -2.538 19.857 6.633 1.00 87.31 188 LYS A N 1
ATOM 1502 C CA . LYS A 1 188 ? -1.188 20.412 6.511 1.00 87.31 188 LYS A CA 1
ATOM 1503 C C . LYS A 1 188 ? -0.207 19.502 7.236 1.00 87.31 188 LYS A C 1
ATOM 1505 O O . LYS A 1 188 ? -0.387 19.212 8.415 1.00 87.31 188 LYS A O 1
ATOM 1510 N N . ILE A 1 189 ? 0.847 19.101 6.536 1.00 86.75 189 ILE A N 1
ATOM 1511 C CA . ILE A 1 189 ? 1.950 18.326 7.099 1.00 86.75 189 ILE A CA 1
ATOM 1512 C C . ILE A 1 189 ? 3.199 19.194 7.110 1.00 86.75 189 ILE A C 1
ATOM 1514 O O . ILE A 1 189 ? 3.498 19.878 6.128 1.00 86.75 189 ILE A O 1
ATOM 1518 N N . ALA A 1 190 ? 3.924 19.144 8.223 1.00 83.38 190 ALA A N 1
ATOM 1519 C CA . ALA A 1 190 ? 5.253 19.710 8.369 1.00 83.38 190 ALA A CA 1
ATOM 1520 C C . ALA A 1 190 ? 6.176 18.611 8.900 1.00 83.38 190 ALA A C 1
ATOM 1522 O O . ALA A 1 190 ? 5.891 18.022 9.938 1.00 83.38 190 ALA A O 1
ATOM 1523 N N . ARG A 1 191 ? 7.259 18.305 8.183 1.00 80.06 191 ARG A N 1
ATOM 1524 C CA . ARG A 1 191 ? 8.217 17.270 8.592 1.00 80.06 191 ARG A CA 1
ATOM 1525 C C . ARG A 1 191 ? 9.632 17.613 8.175 1.00 80.06 191 ARG A C 1
ATOM 1527 O O . ARG A 1 191 ? 9.824 18.255 7.148 1.00 80.06 191 ARG A O 1
ATOM 1534 N N . MET A 1 192 ? 10.617 17.106 8.899 1.00 77.62 192 MET A N 1
ATOM 1535 C CA . MET A 1 192 ? 12.008 17.164 8.457 1.00 77.62 192 MET A CA 1
ATOM 1536 C C . MET A 1 192 ? 12.267 16.073 7.413 1.00 77.62 192 MET A C 1
ATOM 1538 O O . MET A 1 192 ? 11.776 14.945 7.526 1.00 77.62 192 MET A O 1
ATOM 1542 N N . ASN A 1 193 ? 12.996 16.409 6.352 1.00 73.81 193 ASN A N 1
ATOM 1543 C CA . ASN A 1 193 ? 13.527 15.419 5.421 1.00 73.81 193 ASN A CA 1
ATOM 1544 C C . ASN A 1 193 ? 14.835 14.812 5.960 1.00 73.81 193 ASN A C 1
ATOM 1546 O O . ASN A 1 193 ? 15.355 15.240 6.986 1.00 73.81 193 ASN A O 1
ATOM 1550 N N . LYS A 1 194 ? 15.387 13.823 5.245 1.00 70.25 194 LYS A N 1
ATOM 1551 C CA . LYS A 1 194 ? 16.641 13.148 5.634 1.00 70.25 194 LYS A CA 1
ATOM 1552 C C . LYS A 1 194 ? 17.857 14.083 5.708 1.00 70.25 194 LYS A C 1
ATOM 1554 O O . LYS A 1 194 ? 18.841 13.732 6.339 1.00 70.25 194 LYS A O 1
ATOM 1559 N N . ASN A 1 195 ? 17.778 15.251 5.077 1.00 74.62 195 ASN A N 1
ATOM 1560 C CA . ASN A 1 195 ? 18.852 16.240 5.024 1.00 74.62 195 ASN A CA 1
ATOM 1561 C C . ASN A 1 195 ? 18.644 17.359 6.063 1.00 74.62 195 ASN A C 1
ATOM 1563 O O . ASN A 1 195 ? 19.320 18.380 5.998 1.00 74.62 195 ASN A O 1
ATOM 1567 N N . GLY A 1 196 ? 17.672 17.215 6.974 1.00 75.06 196 GLY A N 1
ATOM 1568 C CA . GLY A 1 196 ? 17.369 18.214 7.998 1.00 75.06 196 GLY A CA 1
ATOM 1569 C C . GLY A 1 196 ? 16.604 19.446 7.497 1.00 75.06 196 GLY A C 1
ATOM 1570 O O . GLY A 1 196 ? 16.499 20.425 8.225 1.00 75.06 196 GLY A O 1
ATOM 1571 N N . ALA A 1 197 ? 16.045 19.437 6.284 1.00 80.25 197 ALA A N 1
ATOM 1572 C CA . ALA A 1 197 ? 15.207 20.535 5.799 1.00 80.25 197 ALA A CA 1
ATOM 1573 C C . ALA A 1 197 ? 13.726 20.308 6.138 1.00 80.25 197 ALA A C 1
ATOM 1575 O O . ALA A 1 197 ? 13.189 19.212 5.940 1.00 80.25 197 ALA A O 1
ATOM 1576 N N . LEU A 1 198 ? 13.045 21.364 6.590 1.00 82.75 198 LEU A N 1
ATOM 1577 C CA . LEU A 1 198 ? 11.615 21.336 6.892 1.00 82.75 198 LEU A CA 1
ATOM 1578 C C . LEU A 1 198 ? 10.781 21.362 5.602 1.00 82.75 198 LEU A C 1
ATOM 1580 O O . LEU A 1 198 ? 10.711 22.372 4.905 1.00 82.75 198 LEU A O 1
ATOM 1584 N N . LEU A 1 199 ? 10.093 20.262 5.313 1.00 81.38 199 LEU A N 1
ATOM 1585 C CA . LEU A 1 199 ? 9.118 20.136 4.237 1.00 81.38 199 LEU A CA 1
ATOM 1586 C C . LEU A 1 199 ? 7.718 20.456 4.755 1.00 81.38 199 LEU A C 1
ATOM 1588 O O . LEU A 1 199 ? 7.234 19.815 5.689 1.00 81.38 199 LEU A O 1
ATOM 1592 N N . LYS A 1 200 ? 7.047 21.409 4.104 1.00 86.88 200 LYS A N 1
ATOM 1593 C CA . LYS A 1 200 ? 5.638 21.742 4.338 1.00 86.88 200 LYS A CA 1
ATOM 1594 C C . LYS A 1 200 ? 4.837 21.465 3.075 1.00 86.88 200 LYS A C 1
ATOM 1596 O O . LYS A 1 200 ? 5.194 21.955 2.008 1.00 86.88 200 LYS A O 1
ATOM 1601 N N . PHE A 1 201 ? 3.754 20.707 3.189 1.00 86.62 201 PHE A N 1
ATOM 1602 C CA . PHE A 1 201 ? 2.861 20.440 2.062 1.00 86.62 201 PHE A CA 1
ATOM 1603 C C . PHE A 1 201 ? 1.435 20.146 2.530 1.00 86.62 201 PHE A C 1
ATOM 1605 O O . PHE A 1 201 ? 1.188 19.787 3.684 1.00 86.62 201 PHE A O 1
ATOM 1612 N N . ASN A 1 202 ? 0.487 20.291 1.607 1.00 87.56 202 ASN A N 1
ATOM 1613 C CA . ASN A 1 202 ? -0.898 19.895 1.828 1.00 87.56 202 ASN A CA 1
ATOM 1614 C C . ASN A 1 202 ? -1.050 18.415 1.467 1.00 87.56 202 ASN A C 1
ATOM 1616 O O . ASN A 1 202 ? -0.966 18.039 0.298 1.00 87.56 202 ASN A O 1
ATOM 1620 N N . TYR A 1 203 ? -1.275 17.574 2.471 1.00 87.44 203 TYR A N 1
ATOM 1621 C CA . TYR A 1 203 ? -1.605 16.171 2.276 1.00 87.44 203 TYR A CA 1
ATOM 1622 C C . TYR A 1 203 ? -3.057 16.064 1.819 1.00 87.44 203 TYR A C 1
ATOM 1624 O O . TYR A 1 203 ? -3.962 16.455 2.555 1.00 87.44 203 TYR A O 1
ATOM 1632 N N . LYS A 1 204 ? -3.278 15.548 0.609 1.00 85.56 204 LYS A N 1
ATOM 1633 C CA . LYS A 1 204 ? -4.615 15.327 0.050 1.00 85.56 204 LYS A CA 1
ATOM 1634 C C . LYS A 1 204 ? -5.064 13.892 0.302 1.00 85.56 204 LYS A C 1
ATOM 1636 O O . LYS A 1 204 ? -4.388 12.947 -0.104 1.00 85.56 204 LYS A O 1
ATOM 1641 N N . LEU A 1 205 ? -6.219 13.755 0.936 1.00 82.88 205 LEU A N 1
ATOM 1642 C CA . LEU A 1 205 ? -6.929 12.501 1.109 1.00 82.88 205 LEU A CA 1
ATOM 1643 C C . LEU A 1 205 ? -7.870 12.333 -0.093 1.00 82.88 205 LEU A C 1
ATOM 1645 O O . LEU A 1 205 ? -8.700 13.219 -0.326 1.00 82.88 205 LEU A O 1
ATOM 1649 N N . PRO A 1 206 ? -7.746 11.245 -0.871 1.00 75.44 206 PRO A N 1
ATOM 1650 C CA . PRO A 1 206 ? -8.631 11.010 -2.003 1.00 75.44 206 PRO A CA 1
ATOM 1651 C C . PRO A 1 206 ? -10.068 10.795 -1.519 1.00 75.44 206 PRO A C 1
ATOM 1653 O O . PRO A 1 206 ? -10.305 10.110 -0.522 1.00 75.44 206 PRO A O 1
ATOM 1656 N N . SER A 1 207 ? -11.027 11.352 -2.254 1.00 74.62 207 SER A N 1
ATOM 1657 C CA . SER A 1 207 ? -12.450 11.079 -2.053 1.00 74.62 207 SER A CA 1
ATOM 1658 C C . SER A 1 207 ? -12.780 9.604 -2.329 1.00 74.62 207 SER A C 1
ATOM 1660 O O . SER A 1 207 ? -12.058 8.942 -3.084 1.00 74.62 207 SER A O 1
ATOM 1662 N N . PRO A 1 208 ? -13.912 9.077 -1.825 1.00 72.38 208 PRO A N 1
ATOM 1663 C CA . PRO A 1 208 ? -14.364 7.726 -2.169 1.00 72.38 208 PRO A CA 1
ATOM 1664 C C . PRO A 1 208 ? -14.439 7.472 -3.687 1.00 72.38 208 PRO A C 1
ATOM 1666 O O . PRO A 1 208 ? -14.072 6.396 -4.162 1.00 72.38 208 PRO A O 1
ATOM 1669 N N . SER A 1 209 ? -14.833 8.487 -4.466 1.00 71.88 209 SER A N 1
ATOM 1670 C CA . SER A 1 209 ? -14.866 8.409 -5.933 1.00 71.88 209 SER A CA 1
ATOM 1671 C C . SER A 1 209 ? -13.472 8.252 -6.562 1.00 71.88 209 SER A C 1
ATOM 1673 O O . SER A 1 209 ? -13.295 7.498 -7.516 1.00 71.88 209 SER A O 1
ATOM 1675 N N . GLU A 1 210 ? -12.454 8.909 -6.003 1.00 72.62 210 GLU A N 1
ATOM 1676 C CA . GLU A 1 210 ? -11.061 8.812 -6.451 1.00 72.62 210 GLU A CA 1
ATOM 1677 C C . GLU A 1 210 ? -10.403 7.510 -5.995 1.00 72.62 210 GLU A C 1
ATOM 1679 O O . GLU A 1 210 ? -9.629 6.924 -6.751 1.00 72.62 210 GLU A O 1
ATOM 1684 N N . CYS A 1 211 ? -10.770 6.991 -4.818 1.00 69.81 211 CYS A N 1
ATOM 1685 C CA . CYS A 1 211 ? -10.404 5.638 -4.398 1.00 69.81 211 CYS A CA 1
ATOM 1686 C C . CYS A 1 211 ? -10.859 4.605 -5.440 1.00 69.81 211 CYS A C 1
ATOM 1688 O O . CYS A 1 211 ? -10.087 3.716 -5.803 1.00 69.81 211 CYS A O 1
ATOM 1690 N N . GLY A 1 212 ? -12.073 4.771 -5.979 1.00 67.12 212 GLY A N 1
ATOM 1691 C CA . GLY A 1 212 ? -12.619 3.955 -7.062 1.00 67.12 212 GLY A CA 1
ATOM 1692 C C . GLY A 1 212 ? -11.871 4.069 -8.395 1.00 67.12 212 GLY A C 1
ATOM 1693 O O . GLY A 1 212 ? -11.987 3.168 -9.210 1.00 67.12 212 GLY A O 1
ATOM 1694 N N . LYS A 1 213 ? -11.052 5.100 -8.635 1.00 72.81 213 LYS A N 1
ATOM 1695 C CA . LYS A 1 213 ? -10.216 5.171 -9.852 1.00 72.81 213 LYS A CA 1
ATOM 1696 C C . LYS A 1 213 ? -8.992 4.258 -9.762 1.00 72.81 213 LYS A C 1
ATOM 1698 O O . LYS A 1 213 ? -8.593 3.668 -10.758 1.00 72.81 213 LYS A O 1
ATOM 1703 N N . CYS A 1 214 ? -8.413 4.127 -8.568 1.00 66.88 214 CYS A N 1
ATOM 1704 C CA . CYS A 1 214 ? -7.244 3.275 -8.328 1.00 66.88 214 CYS A CA 1
ATOM 1705 C C . CYS A 1 214 ? -7.622 1.832 -7.975 1.00 66.88 214 CYS A C 1
ATOM 1707 O O . CYS A 1 214 ? -6.877 0.905 -8.279 1.00 66.88 214 CYS A O 1
ATOM 1709 N N . HIS A 1 215 ? -8.756 1.649 -7.300 1.00 67.19 215 HIS A N 1
ATOM 1710 C CA . HIS A 1 215 ? -9.280 0.341 -6.931 1.00 67.19 215 HIS A CA 1
ATOM 1711 C C . HIS A 1 215 ? -10.414 -0.122 -7.860 1.00 67.19 215 HIS A C 1
ATOM 1713 O O . HIS A 1 215 ? -10.886 -1.237 -7.736 1.00 67.19 215 HIS A O 1
ATOM 1719 N N . GLY A 1 216 ? -10.882 0.676 -8.812 1.00 61.44 216 GLY A N 1
ATOM 1720 C CA . GLY A 1 216 ? -11.872 0.220 -9.785 1.00 61.44 216 GLY A CA 1
ATOM 1721 C C . GLY A 1 216 ? -11.242 -0.776 -10.745 1.00 61.44 216 GLY A C 1
ATOM 1722 O O . GLY A 1 216 ? -10.353 -0.420 -11.509 1.00 61.44 216 GLY A O 1
ATOM 1723 N N . SER A 1 217 ? -11.705 -2.020 -10.714 1.00 55.41 217 SER A N 1
ATOM 1724 C CA . SER A 1 217 ? -11.459 -2.996 -11.775 1.00 55.41 217 SER A CA 1
ATOM 1725 C C . SER A 1 217 ? -12.785 -3.655 -12.153 1.00 55.41 217 SER A C 1
ATOM 1727 O O . SER A 1 217 ? -13.726 -3.628 -11.353 1.00 55.41 217 SER A O 1
ATOM 1729 N N . GLU A 1 218 ? -12.876 -4.263 -13.340 1.00 46.28 218 GLU A N 1
ATOM 1730 C CA . GLU A 1 218 ? -14.056 -5.062 -13.724 1.00 46.28 218 GLU A CA 1
ATOM 1731 C C . GLU A 1 218 ? -14.357 -6.189 -12.712 1.00 46.28 218 GLU A C 1
ATOM 1733 O O . GLU A 1 218 ? -15.500 -6.620 -12.579 1.00 46.28 218 GLU A O 1
ATOM 1738 N N . GLU A 1 219 ? -13.346 -6.612 -11.946 1.00 43.38 219 GLU A N 1
ATOM 1739 C CA . GLU A 1 219 ? -13.403 -7.652 -10.912 1.00 43.38 219 GLU A CA 1
ATOM 1740 C C . GLU A 1 219 ? -13.594 -7.083 -9.485 1.00 43.38 219 GLU A C 1
ATOM 1742 O O . GLU A 1 219 ? -13.637 -7.831 -8.507 1.00 43.38 219 GLU A O 1
ATOM 1747 N N . GLY A 1 220 ? -13.738 -5.759 -9.343 1.00 48.41 220 GLY A N 1
ATOM 1748 C CA . GLY A 1 220 ? -13.876 -5.058 -8.063 1.00 48.41 220 GLY A CA 1
ATOM 1749 C C . GLY A 1 220 ? -12.549 -4.603 -7.439 1.00 48.41 220 GLY A C 1
ATOM 1750 O O . GLY A 1 220 ? -11.465 -4.775 -7.997 1.00 48.41 220 GLY A O 1
ATOM 1751 N N . ALA A 1 221 ? -12.632 -3.968 -6.268 1.00 54.50 221 ALA A N 1
ATOM 1752 C CA . ALA A 1 221 ? -11.491 -3.342 -5.607 1.00 54.50 221 ALA A CA 1
ATOM 1753 C C . ALA A 1 221 ? -10.447 -4.315 -5.067 1.00 54.50 221 ALA A C 1
ATOM 1755 O O . ALA A 1 221 ? -10.566 -4.810 -3.957 1.00 54.50 221 ALA A O 1
ATOM 1756 N N . LEU A 1 222 ? -9.367 -4.547 -5.819 1.00 62.91 222 LEU A N 1
ATOM 1757 C CA . LEU A 1 222 ? -8.250 -5.351 -5.333 1.00 62.91 222 LEU A CA 1
ATOM 1758 C C . LEU A 1 222 ? -7.361 -4.550 -4.363 1.00 62.91 222 LEU A C 1
ATOM 1760 O O . LEU A 1 222 ? -7.037 -3.382 -4.620 1.00 62.91 222 LEU A O 1
ATOM 1764 N N . PRO A 1 223 ? -6.924 -5.154 -3.245 1.00 70.19 223 PRO A N 1
ATOM 1765 C CA . PRO A 1 223 ? -5.988 -4.511 -2.337 1.00 70.19 223 PRO A CA 1
ATOM 1766 C C . PRO A 1 223 ? -4.619 -4.269 -2.979 1.00 70.19 223 PRO A C 1
ATOM 1768 O O . PRO A 1 223 ? -3.843 -5.191 -3.227 1.00 70.19 223 PRO A O 1
ATOM 1771 N N . LEU A 1 224 ? -4.279 -2.998 -3.194 1.00 76.19 224 LEU A N 1
ATOM 1772 C CA . LEU A 1 224 ? -2.984 -2.619 -3.756 1.00 76.19 224 LEU A CA 1
ATOM 1773 C C . LEU A 1 224 ? -1.830 -3.062 -2.845 1.00 76.19 224 LEU A C 1
ATOM 1775 O O . LEU A 1 224 ? -1.769 -2.679 -1.669 1.00 76.19 224 LEU A O 1
ATOM 1779 N N . GLY A 1 225 ? -0.906 -3.836 -3.417 1.00 81.94 225 GLY A N 1
ATOM 1780 C CA . GLY A 1 225 ? 0.339 -4.282 -2.789 1.00 81.94 225 GLY A CA 1
ATOM 1781 C C . GLY A 1 225 ? 0.251 -5.571 -1.965 1.00 81.94 225 GLY A C 1
ATOM 1782 O O . GLY A 1 225 ? 1.304 -6.119 -1.644 1.00 81.94 225 GLY A O 1
ATOM 1783 N N . PHE A 1 226 ? -0.947 -6.086 -1.658 1.00 88.44 226 PHE A N 1
ATOM 1784 C CA . PHE A 1 226 ? -1.115 -7.382 -0.988 1.00 88.44 226 PHE A CA 1
ATOM 1785 C C . PHE A 1 226 ? -1.094 -8.485 -2.055 1.00 88.44 226 PHE A C 1
ATOM 1787 O O . PHE A 1 226 ? -2.133 -8.920 -2.535 1.00 88.44 226 PHE A O 1
ATOM 1794 N N . LYS A 1 227 ? 0.103 -8.876 -2.493 1.00 88.88 227 LYS A N 1
ATOM 1795 C CA . LYS A 1 227 ? 0.345 -10.005 -3.408 1.00 88.88 227 LYS A CA 1
ATOM 1796 C C . LYS A 1 227 ? 1.156 -11.048 -2.649 1.00 88.88 227 LYS A C 1
ATOM 1798 O O . LYS A 1 227 ? 2.025 -10.649 -1.876 1.00 88.88 227 LYS A O 1
ATOM 1803 N N . ILE A 1 228 ? 0.937 -12.343 -2.890 1.00 92.06 228 ILE A N 1
ATOM 1804 C CA . ILE A 1 228 ? 1.693 -13.401 -2.193 1.00 92.06 228 ILE A CA 1
ATOM 1805 C C . ILE A 1 228 ? 3.200 -13.210 -2.395 1.00 92.06 228 ILE A C 1
ATOM 1807 O O . ILE A 1 228 ? 3.951 -13.247 -1.429 1.00 92.06 228 ILE A O 1
ATOM 1811 N N . SER A 1 229 ? 3.630 -12.849 -3.606 1.00 92.00 229 SER A N 1
ATOM 1812 C CA . SER A 1 229 ? 5.037 -12.553 -3.891 1.00 92.00 229 SER A CA 1
ATOM 1813 C C . SER A 1 229 ? 5.595 -11.347 -3.133 1.00 92.00 229 SER A C 1
ATOM 1815 O O . SER A 1 229 ? 6.760 -11.337 -2.749 1.00 92.00 229 SER A O 1
ATOM 1817 N N . ASN A 1 230 ? 4.771 -10.326 -2.879 1.00 93.50 230 ASN A N 1
ATOM 1818 C CA . ASN A 1 230 ? 5.175 -9.133 -2.129 1.00 93.50 230 ASN A CA 1
ATOM 1819 C C . ASN A 1 230 ? 5.144 -9.359 -0.608 1.00 93.50 230 ASN A C 1
ATOM 1821 O O . ASN A 1 230 ? 5.683 -8.547 0.139 1.00 93.50 230 ASN A O 1
ATOM 1825 N N . LEU A 1 231 ? 4.515 -10.450 -0.163 1.00 94.69 231 LEU A N 1
ATOM 1826 C CA . LEU A 1 231 ? 4.519 -10.932 1.216 1.00 94.69 231 LEU A CA 1
ATOM 1827 C C . LEU A 1 231 ? 5.564 -12.026 1.457 1.00 94.69 231 LEU A C 1
ATOM 1829 O O . LEU A 1 231 ? 5.827 -12.315 2.622 1.00 94.69 231 LEU A O 1
ATOM 1833 N N . ASN A 1 232 ? 6.140 -12.617 0.401 1.00 95.06 232 ASN A N 1
ATOM 1834 C CA . ASN A 1 232 ? 7.170 -13.649 0.491 1.00 95.06 232 ASN A CA 1
ATOM 1835 C C . ASN A 1 232 ? 8.526 -13.034 0.869 1.00 95.06 232 ASN A C 1
ATOM 1837 O O . ASN A 1 232 ? 9.429 -12.905 0.047 1.00 95.06 232 ASN A O 1
ATOM 1841 N N . ILE A 1 233 ? 8.623 -12.573 2.112 1.00 94.94 233 ILE A N 1
ATOM 1842 C CA . ILE A 1 233 ? 9.803 -11.936 2.692 1.00 94.94 233 ILE A CA 1
ATOM 1843 C C . ILE A 1 233 ? 10.097 -12.541 4.055 1.00 94.94 233 ILE A C 1
ATOM 1845 O O . ILE A 1 233 ? 9.186 -12.988 4.757 1.00 94.94 233 ILE A O 1
ATOM 1849 N N . ASN A 1 234 ? 11.363 -12.490 4.453 1.00 94.50 234 ASN A N 1
ATOM 1850 C CA . ASN A 1 234 ? 11.740 -12.820 5.817 1.00 94.50 234 ASN A CA 1
ATOM 1851 C C . ASN A 1 234 ? 11.532 -11.595 6.717 1.00 94.50 234 ASN A C 1
ATOM 1853 O O . ASN A 1 234 ? 11.907 -10.475 6.374 1.00 94.50 234 ASN A O 1
ATOM 1857 N N . ILE A 1 235 ? 10.901 -11.826 7.860 1.00 91.94 235 ILE A N 1
ATOM 1858 C CA . ILE A 1 235 ? 10.673 -10.873 8.946 1.00 91.94 235 ILE A CA 1
ATOM 1859 C C . ILE A 1 235 ? 11.532 -11.279 10.151 1.00 91.94 235 ILE A C 1
ATOM 1861 O O . ILE A 1 235 ? 12.256 -12.270 10.081 1.00 91.94 235 ILE A O 1
ATOM 1865 N N . GLN A 1 236 ? 11.477 -10.501 11.240 1.00 86.06 236 GLN A N 1
ATOM 1866 C CA . GLN A 1 236 ? 12.251 -10.766 12.466 1.00 86.06 236 GLN A CA 1
ATOM 1867 C C . GLN A 1 236 ? 13.747 -10.956 12.160 1.00 86.06 236 GLN A C 1
ATOM 1869 O O . GLN A 1 236 ? 14.321 -12.004 12.412 1.00 86.06 236 GLN A O 1
ATOM 1874 N N . ASN A 1 237 ? 14.357 -9.956 11.515 1.00 84.25 237 ASN A N 1
ATOM 1875 C CA . ASN A 1 237 ? 15.773 -9.967 11.120 1.00 84.25 237 ASN A CA 1
ATOM 1876 C C . ASN A 1 237 ? 16.206 -11.153 10.237 1.00 84.25 237 ASN A C 1
ATOM 1878 O O . ASN A 1 237 ? 17.392 -11.446 10.140 1.00 84.25 237 ASN A O 1
ATOM 1882 N N . GLY A 1 238 ? 15.264 -11.797 9.544 1.00 84.88 238 GLY A N 1
ATOM 1883 C CA . GLY A 1 238 ? 15.559 -12.876 8.603 1.00 84.88 238 GLY A CA 1
ATOM 1884 C C . GLY A 1 238 ? 15.181 -14.270 9.101 1.00 84.88 238 GLY A C 1
ATOM 1885 O O . GLY A 1 238 ? 15.231 -15.209 8.313 1.00 84.88 238 GLY A O 1
ATOM 1886 N N . GLU A 1 239 ? 14.774 -14.407 10.364 1.00 90.06 239 GLU A N 1
ATOM 1887 C CA . GLU A 1 239 ? 14.564 -15.703 11.022 1.00 90.06 239 GLU A CA 1
ATOM 1888 C C . GLU A 1 239 ? 13.284 -16.423 10.587 1.00 90.06 239 GLU A C 1
ATOM 1890 O O . GLU A 1 239 ? 13.208 -17.652 10.633 1.00 90.06 239 GLU A O 1
ATOM 1895 N N . LEU A 1 240 ? 12.260 -15.677 10.161 1.00 93.62 240 LEU A N 1
ATOM 1896 C CA . LEU A 1 240 ? 10.954 -16.248 9.848 1.00 93.62 240 LEU A CA 1
ATOM 1897 C C . LEU A 1 240 ? 10.390 -15.681 8.551 1.00 93.62 240 LEU A C 1
ATOM 1899 O O . LEU A 1 240 ? 10.242 -14.472 8.402 1.00 93.62 240 LEU A O 1
ATOM 1903 N N . ASN A 1 241 ? 9.993 -16.551 7.624 1.00 95.75 241 ASN A N 1
ATOM 1904 C CA . ASN A 1 241 ? 9.235 -16.124 6.455 1.00 95.75 241 ASN A CA 1
ATOM 1905 C C . ASN A 1 241 ? 7.822 -15.673 6.859 1.00 95.75 241 ASN A C 1
ATOM 1907 O O . ASN A 1 241 ? 7.115 -16.355 7.606 1.00 95.75 241 ASN A O 1
ATOM 1911 N N . GLN A 1 242 ? 7.379 -14.534 6.336 1.00 96.00 242 GLN A N 1
ATOM 1912 C CA . GLN A 1 242 ? 6.091 -13.956 6.698 1.00 96.00 242 GLN A CA 1
ATOM 1913 C C . GLN A 1 242 ? 4.889 -14.798 6.245 1.00 96.00 242 GLN A C 1
ATOM 1915 O O . GLN A 1 242 ? 3.886 -14.830 6.955 1.00 96.00 242 GLN A O 1
ATOM 1920 N N . LEU A 1 243 ? 4.953 -15.495 5.105 1.00 95.31 243 LEU A N 1
ATOM 1921 C CA . LEU A 1 243 ? 3.856 -16.378 4.684 1.00 95.31 243 LEU A CA 1
ATOM 1922 C C . LEU A 1 243 ? 3.692 -17.534 5.676 1.00 95.31 243 LEU A C 1
ATOM 1924 O O . LEU A 1 243 ? 2.574 -17.837 6.090 1.00 95.31 243 LEU A O 1
ATOM 1928 N N . THR 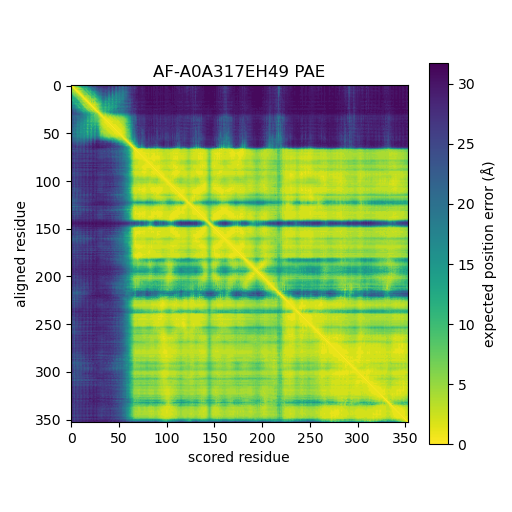A 1 244 ? 4.810 -18.099 6.139 1.00 94.69 244 THR A N 1
ATOM 1929 C CA . THR A 1 244 ? 4.831 -19.103 7.210 1.00 94.69 244 THR A CA 1
ATOM 1930 C C . THR A 1 244 ? 4.295 -18.536 8.526 1.00 94.69 244 THR A C 1
ATOM 1932 O O . THR A 1 244 ? 3.505 -19.193 9.199 1.00 94.69 244 THR A O 1
ATOM 1935 N N . TYR A 1 245 ? 4.663 -17.305 8.891 1.00 95.12 245 TYR A N 1
ATOM 1936 C CA . TYR A 1 245 ? 4.123 -16.633 10.077 1.00 95.12 245 TYR A CA 1
ATOM 1937 C C . TYR A 1 245 ? 2.595 -16.472 10.014 1.00 95.12 245 TYR A C 1
ATOM 1939 O O . TYR A 1 245 ? 1.893 -16.858 10.948 1.00 95.12 245 TYR A O 1
ATOM 1947 N N . LEU A 1 246 ? 2.059 -15.975 8.893 1.00 95.44 246 LEU A N 1
ATOM 1948 C CA . LEU A 1 246 ? 0.613 -15.826 8.691 1.00 95.44 246 LEU A CA 1
ATOM 1949 C C . LEU A 1 246 ? -0.112 -17.179 8.681 1.00 95.44 246 LEU A C 1
ATOM 1951 O O . LEU A 1 246 ? -1.244 -17.272 9.159 1.00 95.44 246 LEU A O 1
ATOM 1955 N N . ASN A 1 247 ? 0.525 -18.235 8.175 1.00 94.12 247 ASN A N 1
ATOM 1956 C CA . ASN A 1 247 ? -0.017 -19.586 8.250 1.00 94.12 247 ASN A CA 1
ATOM 1957 C C . ASN A 1 247 ? -0.110 -20.098 9.700 1.00 94.12 247 ASN A C 1
ATOM 1959 O O . ASN A 1 247 ? -1.181 -20.549 10.108 1.00 94.12 247 ASN A O 1
ATOM 1963 N N . ARG A 1 248 ? 0.953 -19.939 10.505 1.00 94.38 248 ARG A N 1
ATOM 1964 C CA . ARG A 1 248 ? 0.975 -20.319 11.935 1.00 94.38 248 ARG A CA 1
ATOM 1965 C C . ARG A 1 248 ? -0.105 -19.609 12.753 1.00 94.38 248 ARG A C 1
ATOM 1967 O O . ARG A 1 248 ? -0.663 -20.195 13.674 1.00 94.38 248 ARG A O 1
ATOM 1974 N N . LEU A 1 249 ? -0.432 -18.369 12.392 1.00 94.62 249 LEU A N 1
ATOM 1975 C CA . LEU A 1 249 ? -1.511 -17.593 13.009 1.00 94.62 249 LEU A CA 1
ATOM 1976 C C . LEU A 1 249 ? -2.912 -17.931 12.475 1.00 94.62 249 LEU A C 1
ATOM 1978 O O . LEU A 1 249 ? -3.874 -17.249 12.817 1.00 94.62 249 LEU A O 1
ATOM 1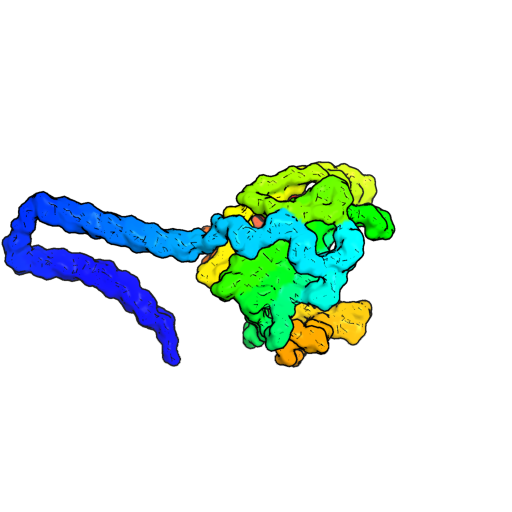982 N N . ASN A 1 250 ? -3.050 -18.959 11.631 1.00 93.56 250 ASN A N 1
ATOM 1983 C CA . ASN A 1 250 ? -4.303 -19.327 10.970 1.00 93.56 250 ASN A CA 1
ATOM 1984 C C . ASN A 1 250 ? -4.920 -18.195 10.128 1.00 93.56 250 ASN A C 1
ATOM 1986 O O . ASN A 1 250 ? -6.124 -18.189 9.900 1.00 93.56 250 ASN A O 1
ATOM 1990 N N . ILE A 1 251 ? -4.106 -17.263 9.629 1.00 95.38 251 ILE A N 1
ATOM 1991 C CA . ILE A 1 251 ? -4.542 -16.198 8.717 1.00 95.38 251 ILE A CA 1
ATOM 1992 C C . ILE A 1 251 ? -4.526 -16.697 7.270 1.00 95.38 251 ILE A C 1
ATOM 1994 O O . ILE A 1 251 ? -5.429 -16.391 6.496 1.00 95.38 251 ILE A O 1
ATOM 1998 N N . LEU A 1 252 ? -3.526 -17.496 6.901 1.00 94.50 252 LEU A N 1
ATOM 1999 C CA . LEU A 1 252 ? -3.310 -18.005 5.546 1.00 94.50 252 LEU A CA 1
ATOM 2000 C C . LEU A 1 252 ? -3.387 -19.537 5.530 1.00 94.50 252 LEU A C 1
ATOM 2002 O O . LEU A 1 252 ? -2.882 -20.197 6.438 1.00 94.50 252 LEU A O 1
ATOM 2006 N N . ASN A 1 253 ? -4.015 -20.111 4.503 1.00 93.38 253 ASN A N 1
ATOM 2007 C CA . ASN A 1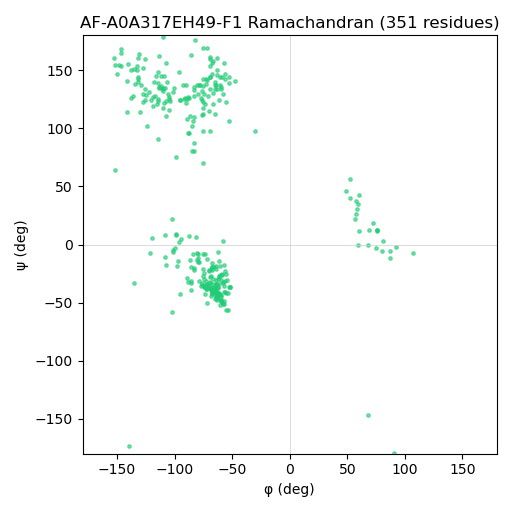 253 ? -3.958 -21.550 4.254 1.00 9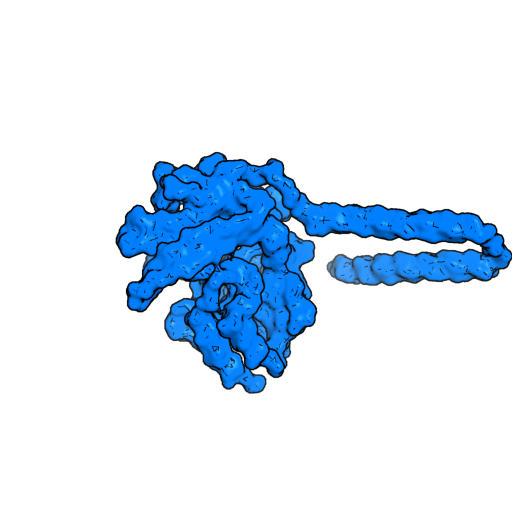3.38 253 ASN A CA 1
ATOM 2008 C C . ASN A 1 253 ? -2.515 -22.017 4.092 1.00 93.38 253 ASN A C 1
ATOM 2010 O O . ASN A 1 253 ? -1.630 -21.229 3.758 1.00 93.38 253 ASN A O 1
ATOM 2014 N N . ASP A 1 254 ? -2.296 -23.303 4.350 1.00 89.62 254 ASP A N 1
ATOM 2015 C CA . ASP A 1 254 ? -0.975 -23.876 4.161 1.00 89.62 254 ASP A CA 1
ATOM 2016 C C . ASP A 1 254 ? -0.533 -23.720 2.707 1.00 89.62 254 ASP A C 1
ATOM 2018 O O . ASP A 1 254 ? -1.314 -23.911 1.769 1.00 89.62 254 ASP A O 1
ATOM 2022 N N . LEU A 1 255 ? 0.709 -23.282 2.547 1.00 88.44 255 LEU A N 1
ATOM 2023 C CA . LEU A 1 255 ? 1.332 -23.099 1.255 1.00 88.44 255 LEU A CA 1
ATOM 2024 C C . LEU A 1 255 ? 2.831 -23.313 1.383 1.00 88.44 255 LEU A C 1
ATOM 2026 O O . LEU A 1 255 ? 3.461 -22.947 2.374 1.00 88.44 255 LEU A O 1
ATOM 2030 N N . ASP A 1 256 ? 3.407 -23.855 0.321 1.00 89.81 256 ASP A N 1
ATOM 2031 C CA . ASP A 1 256 ? 4.848 -23.932 0.170 1.00 89.81 256 ASP A CA 1
ATOM 2032 C C . ASP A 1 256 ? 5.355 -22.609 -0.411 1.00 89.81 256 ASP A C 1
ATOM 2034 O O . ASP A 1 256 ? 5.150 -22.315 -1.593 1.00 89.81 256 ASP A O 1
ATOM 2038 N N . GLN A 1 257 ? 6.000 -21.797 0.430 1.00 89.75 257 GLN A N 1
ATOM 2039 C CA . GLN A 1 257 ? 6.490 -20.474 0.038 1.00 89.75 257 GLN A CA 1
ATOM 2040 C C . GLN A 1 257 ? 7.508 -20.546 -1.111 1.00 89.75 257 GLN A C 1
ATOM 2042 O O . GLN A 1 257 ? 7.582 -19.610 -1.906 1.00 89.75 257 GLN A O 1
ATOM 2047 N N . THR A 1 258 ? 8.225 -21.669 -1.264 1.00 91.12 258 THR A N 1
ATOM 2048 C CA . THR A 1 258 ? 9.243 -21.843 -2.315 1.00 91.12 258 THR A CA 1
ATOM 2049 C C . THR A 1 258 ? 8.641 -21.879 -3.721 1.00 91.12 258 THR A C 1
ATOM 2051 O O . THR A 1 258 ? 9.330 -21.600 -4.700 1.00 91.12 258 THR A O 1
ATOM 2054 N N . LYS A 1 259 ? 7.335 -22.158 -3.833 1.00 90.12 259 LYS A N 1
ATOM 2055 C CA . LYS A 1 259 ? 6.596 -22.166 -5.104 1.00 90.12 259 LYS A CA 1
ATOM 2056 C C . LYS A 1 259 ? 6.182 -20.772 -5.572 1.00 90.12 259 LYS A C 1
ATOM 2058 O O . LYS A 1 259 ? 5.665 -20.635 -6.680 1.00 90.12 259 LYS A O 1
ATOM 2063 N N . PHE A 1 260 ? 6.382 -19.740 -4.753 1.00 88.62 260 PHE A N 1
ATOM 2064 C CA . PHE A 1 260 ? 5.999 -18.369 -5.070 1.00 88.62 260 PHE A CA 1
ATOM 2065 C C . PHE A 1 260 ? 7.231 -17.483 -5.221 1.00 88.62 260 PHE A C 1
ATOM 2067 O O . PHE A 1 260 ? 8.132 -17.485 -4.387 1.00 88.62 260 PHE A O 1
ATOM 2074 N N . SER A 1 261 ? 7.250 -16.667 -6.274 1.00 89.81 261 SER A N 1
ATOM 2075 C CA . SER A 1 261 ? 8.333 -15.712 -6.499 1.00 89.81 261 SER A CA 1
ATOM 2076 C C . SER A 1 261 ? 8.415 -14.666 -5.386 1.00 89.81 261 SER A C 1
ATOM 2078 O O . SER A 1 261 ? 7.404 -14.288 -4.796 1.00 89.81 261 SER A O 1
ATOM 2080 N N . VAL A 1 262 ? 9.618 -14.157 -5.129 1.00 91.69 262 VAL A N 1
ATOM 2081 C CA . VAL A 1 262 ? 9.837 -13.005 -4.247 1.00 91.69 262 VAL A CA 1
ATOM 2082 C C . VAL A 1 262 ? 9.734 -11.730 -5.076 1.00 91.69 262 VAL A C 1
ATOM 2084 O O . VAL A 1 262 ? 10.394 -11.590 -6.107 1.00 91.69 262 VAL A O 1
ATOM 2087 N N . PHE A 1 263 ? 8.893 -10.790 -4.648 1.00 93.38 263 PHE A N 1
ATOM 2088 C CA . PHE A 1 263 ? 8.779 -9.500 -5.322 1.00 93.38 263 PHE A CA 1
ATOM 2089 C C . PHE A 1 263 ? 10.002 -8.625 -4.994 1.00 93.38 263 PHE A C 1
ATOM 2091 O O . PHE A 1 263 ? 10.305 -8.461 -3.808 1.00 93.38 263 PHE A O 1
ATOM 2098 N N . PRO A 1 264 ? 10.701 -8.035 -5.985 1.00 94.56 264 PRO A N 1
ATOM 2099 C CA . PRO A 1 264 ? 11.898 -7.238 -5.718 1.00 94.56 264 PRO A CA 1
ATOM 2100 C C . PRO A 1 264 ? 11.606 -6.039 -4.818 1.00 94.56 264 PRO A C 1
ATOM 2102 O O . PRO A 1 264 ? 10.550 -5.415 -4.949 1.00 94.56 264 PRO A O 1
ATOM 2105 N N . ASN A 1 265 ? 12.549 -5.685 -3.942 1.00 94.06 265 ASN A N 1
ATOM 2106 C CA . ASN A 1 265 ? 12.467 -4.483 -3.117 1.00 94.06 265 ASN A CA 1
ATOM 2107 C C . ASN A 1 265 ? 13.089 -3.291 -3.862 1.00 94.06 265 ASN A C 1
ATOM 2109 O O . ASN A 1 265 ? 14.306 -3.193 -3.983 1.00 94.06 265 ASN A O 1
ATOM 2113 N N . TRP A 1 266 ? 12.281 -2.340 -4.342 1.00 94.12 266 TRP A N 1
ATOM 2114 C CA . TRP A 1 266 ? 12.811 -1.187 -5.081 1.00 94.12 266 TRP A CA 1
ATOM 2115 C C . TRP A 1 266 ? 13.676 -0.256 -4.215 1.00 94.12 266 TRP A C 1
ATOM 2117 O O . TRP A 1 266 ? 14.459 0.520 -4.762 1.00 94.12 266 TRP A O 1
ATOM 2127 N N . ARG A 1 267 ? 13.549 -0.329 -2.880 1.00 91.88 267 ARG A N 1
ATOM 2128 C CA . ARG A 1 267 ? 14.337 0.461 -1.918 1.00 91.88 267 ARG A CA 1
ATOM 2129 C C . ARG A 1 267 ? 15.677 -0.171 -1.566 1.00 91.88 267 ARG A C 1
ATOM 2131 O O . ARG A 1 267 ? 16.539 0.528 -1.044 1.00 91.88 267 ARG A O 1
ATOM 2138 N N . ASP A 1 268 ? 15.842 -1.466 -1.807 1.00 92.81 268 ASP A N 1
ATOM 2139 C CA . ASP A 1 268 ? 17.077 -2.177 -1.497 1.00 92.81 268 ASP A CA 1
ATOM 2140 C C . ASP A 1 268 ? 18.171 -1.793 -2.499 1.00 92.81 268 ASP A C 1
ATOM 2142 O O . ASP A 1 268 ? 18.023 -2.003 -3.701 1.00 92.81 268 ASP A O 1
ATOM 2146 N N . SER A 1 269 ? 19.288 -1.241 -2.023 1.00 90.44 269 SER A N 1
ATOM 2147 C CA . SER A 1 269 ? 20.394 -0.805 -2.876 1.00 90.44 269 SER A CA 1
ATOM 2148 C C . SER A 1 269 ? 21.011 -1.954 -3.682 1.00 90.44 269 SER A C 1
ATOM 2150 O O . SER A 1 269 ? 21.426 -1.692 -4.812 1.00 90.44 269 SER A O 1
ATOM 2152 N N . ALA A 1 270 ? 20.960 -3.199 -3.197 1.00 94.00 270 ALA A N 1
ATOM 2153 C CA . ALA A 1 270 ? 21.503 -4.371 -3.884 1.00 94.00 270 ALA A CA 1
ATOM 2154 C C . ALA A 1 270 ? 20.642 -4.852 -5.068 1.00 94.00 270 ALA A C 1
ATOM 2156 O O . ALA A 1 270 ? 21.150 -5.506 -5.978 1.00 94.00 270 ALA A O 1
ATOM 2157 N N . THR A 1 271 ? 19.352 -4.499 -5.116 1.00 94.50 271 THR A N 1
ATOM 2158 C CA . THR A 1 271 ? 18.466 -4.930 -6.207 1.00 94.50 271 THR A CA 1
ATOM 2159 C C . THR A 1 271 ? 18.887 -4.291 -7.556 1.00 94.50 271 THR A C 1
ATOM 2161 O O . THR A 1 271 ? 19.055 -3.064 -7.628 1.00 94.50 271 THR A O 1
ATOM 2164 N N . PRO A 1 272 ? 19.027 -5.070 -8.653 1.00 95.25 272 PRO A N 1
ATOM 2165 C CA . PRO A 1 272 ? 19.366 -4.556 -9.985 1.00 95.25 272 PRO A CA 1
ATOM 2166 C C . PRO A 1 272 ? 18.394 -3.488 -10.502 1.00 95.25 272 PRO A C 1
ATOM 2168 O O . PRO A 1 272 ? 17.187 -3.567 -10.265 1.00 95.25 272 PRO A O 1
ATOM 2171 N N . ILE A 1 273 ? 18.899 -2.513 -11.270 1.00 94.94 273 ILE A N 1
ATOM 2172 C CA . ILE A 1 273 ? 18.117 -1.337 -11.698 1.00 94.94 273 ILE A CA 1
ATOM 2173 C C . ILE A 1 273 ? 16.834 -1.695 -12.462 1.00 94.94 273 ILE A C 1
ATOM 2175 O O . ILE A 1 273 ? 15.785 -1.114 -12.184 1.00 94.94 273 ILE A O 1
ATOM 2179 N N . ASN A 1 274 ? 16.883 -2.690 -13.353 1.00 94.25 274 ASN A N 1
ATOM 2180 C CA . ASN A 1 274 ? 15.707 -3.132 -14.106 1.00 94.25 274 ASN A CA 1
ATOM 2181 C C . ASN A 1 274 ? 14.627 -3.676 -13.160 1.00 94.25 274 ASN A C 1
ATOM 2183 O O . ASN A 1 274 ? 13.471 -3.269 -13.237 1.00 94.25 274 ASN A O 1
ATOM 2187 N N . LEU A 1 275 ? 15.008 -4.523 -12.198 1.00 95.12 275 LEU A N 1
ATOM 2188 C CA . LEU A 1 275 ? 14.071 -5.074 -11.217 1.00 95.12 275 LEU A CA 1
ATOM 2189 C C . LEU A 1 275 ? 13.500 -3.985 -10.301 1.00 95.12 275 LEU A C 1
ATOM 2191 O O . LEU A 1 275 ? 12.292 -3.975 -10.063 1.00 95.12 275 LEU A O 1
ATOM 2195 N N . LYS A 1 276 ? 14.327 -3.027 -9.855 1.00 95.00 276 LYS A N 1
ATOM 2196 C CA . LYS A 1 276 ? 13.870 -1.865 -9.072 1.00 95.00 276 LYS A CA 1
ATOM 2197 C C . LYS A 1 276 ? 12.817 -1.061 -9.812 1.00 95.00 276 LYS A C 1
ATOM 2199 O O . LYS A 1 276 ? 11.760 -0.780 -9.254 1.00 95.00 276 LYS A O 1
ATOM 2204 N N . ALA A 1 277 ? 13.099 -0.687 -11.057 1.00 95.69 277 ALA A N 1
ATOM 2205 C CA . ALA A 1 277 ? 12.216 0.171 -11.830 1.00 95.69 277 ALA A CA 1
ATOM 2206 C C . ALA A 1 277 ? 10.904 -0.528 -12.183 1.00 95.69 277 ALA A C 1
ATOM 2208 O O . ALA A 1 277 ? 9.841 0.067 -12.022 1.00 95.69 277 ALA A O 1
ATOM 2209 N N . ARG A 1 278 ? 10.947 -1.806 -12.578 1.00 95.19 278 ARG A N 1
ATOM 2210 C CA . ARG A 1 278 ? 9.736 -2.597 -12.844 1.00 95.19 278 ARG A CA 1
ATOM 2211 C C . ARG A 1 278 ? 8.896 -2.779 -11.573 1.00 95.19 278 ARG A C 1
ATOM 2213 O O . ARG A 1 278 ? 7.680 -2.622 -11.632 1.00 95.19 278 ARG A O 1
ATOM 2220 N N . ALA A 1 279 ? 9.516 -3.042 -10.417 1.00 95.00 279 ALA A N 1
ATOM 2221 C CA . ALA A 1 279 ? 8.808 -3.133 -9.134 1.00 95.00 279 ALA A CA 1
ATOM 2222 C C . ALA A 1 279 ? 8.207 -1.782 -8.703 1.00 95.00 279 ALA A C 1
ATOM 2224 O O . ALA A 1 279 ? 7.078 -1.723 -8.211 1.00 95.00 279 ALA A O 1
ATOM 2225 N N . TYR A 1 280 ? 8.939 -0.686 -8.926 1.00 95.25 280 TYR A N 1
ATOM 2226 C CA . TYR A 1 280 ? 8.471 0.672 -8.669 1.00 95.25 280 TYR A CA 1
ATOM 2227 C C . TYR A 1 280 ? 7.263 1.034 -9.548 1.00 95.25 280 TYR A C 1
ATOM 2229 O O . TYR A 1 280 ? 6.252 1.511 -9.028 1.00 95.25 280 TYR A O 1
ATOM 2237 N N . LEU A 1 281 ? 7.336 0.763 -10.854 1.00 95.12 281 LEU A N 1
ATOM 2238 C CA . LE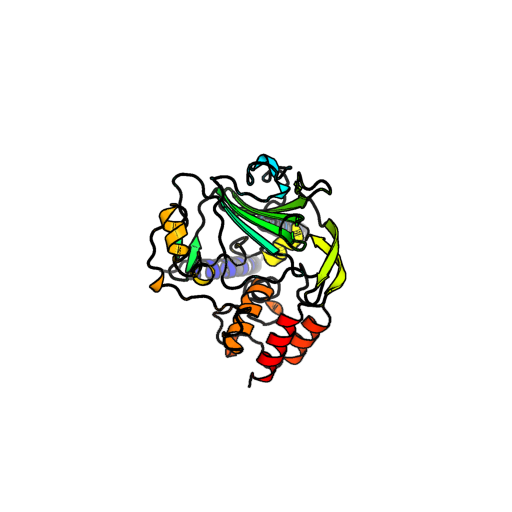U A 1 281 ? 6.249 0.978 -11.813 1.00 95.12 281 LEU A CA 1
ATOM 2239 C C . LEU A 1 281 ? 5.006 0.138 -11.474 1.00 95.12 281 LEU A C 1
ATOM 2241 O O . LEU A 1 281 ? 3.891 0.662 -11.503 1.00 95.12 281 LEU A O 1
ATOM 2245 N N . ASP A 1 282 ? 5.175 -1.127 -11.080 1.00 93.31 282 ASP A N 1
ATOM 2246 C CA . ASP A 1 282 ? 4.054 -1.998 -10.701 1.00 93.31 282 ASP A CA 1
ATOM 2247 C C . ASP A 1 282 ? 3.250 -1.418 -9.531 1.00 93.31 282 ASP A C 1
ATOM 2249 O O . ASP A 1 282 ? 2.029 -1.270 -9.606 1.00 93.31 282 ASP A O 1
ATOM 2253 N N . LEU A 1 283 ? 3.934 -1.016 -8.461 1.00 90.62 283 LEU A N 1
ATOM 2254 C CA . LEU A 1 283 ? 3.262 -0.580 -7.238 1.00 90.62 283 LEU A CA 1
ATOM 2255 C C . LEU A 1 283 ? 2.724 0.844 -7.303 1.00 90.62 283 LEU A C 1
ATOM 2257 O O . LEU A 1 283 ? 1.711 1.136 -6.665 1.00 90.62 283 LEU A O 1
ATOM 2261 N N . ASN A 1 284 ? 3.392 1.725 -8.047 1.00 91.19 284 ASN A N 1
ATOM 2262 C CA . ASN A 1 284 ? 3.029 3.139 -8.108 1.00 91.19 284 ASN A CA 1
ATOM 2263 C C . ASN A 1 284 ? 2.172 3.490 -9.325 1.00 91.19 284 ASN A C 1
ATOM 2265 O O . ASN A 1 284 ? 1.522 4.531 -9.304 1.00 91.19 284 ASN A O 1
ATOM 2269 N N . CYS A 1 285 ? 2.150 2.655 -10.371 1.00 92.00 285 CYS A N 1
ATOM 2270 C CA . CYS A 1 285 ? 1.545 3.038 -11.646 1.00 92.00 285 CYS A CA 1
ATOM 2271 C C . CYS A 1 285 ? 0.644 1.957 -12.268 1.00 92.00 285 CYS A C 1
ATOM 2273 O O . CYS A 1 285 ? -0.357 2.310 -12.891 1.00 92.00 285 CYS A O 1
ATOM 2275 N N . ALA A 1 286 ? 0.932 0.660 -12.103 1.00 91.00 286 ALA A N 1
ATOM 2276 C CA . ALA A 1 286 ? 0.224 -0.398 -12.844 1.00 91.00 286 ALA A CA 1
ATOM 2277 C C . ALA A 1 286 ? -1.253 -0.578 -12.482 1.00 91.00 286 ALA A C 1
ATOM 2279 O O . ALA A 1 286 ? -2.030 -1.091 -13.285 1.00 91.00 286 ALA A O 1
ATOM 2280 N N . HIS A 1 287 ? -1.662 -0.130 -11.297 1.00 85.69 287 HIS A N 1
ATOM 2281 C CA . HIS A 1 287 ? -3.072 -0.131 -10.912 1.00 85.69 287 HIS A CA 1
ATOM 2282 C C . HIS A 1 287 ? -3.924 0.766 -11.828 1.00 85.69 287 HIS A C 1
ATOM 2284 O O . HIS A 1 287 ? -5.078 0.448 -12.091 1.00 85.69 287 HIS A O 1
ATOM 2290 N N . CYS A 1 288 ? -3.338 1.833 -12.383 1.00 87.56 288 CYS A N 1
ATOM 2291 C CA . CYS A 1 288 ? -3.963 2.655 -13.421 1.00 87.56 288 CYS A CA 1
ATOM 2292 C C . CYS A 1 288 ? -3.531 2.224 -14.830 1.00 87.56 288 CYS A C 1
ATOM 2294 O O . CYS A 1 288 ? -4.353 2.163 -15.739 1.00 87.56 288 CYS A O 1
ATOM 2296 N N . HIS A 1 289 ? -2.245 1.929 -15.017 1.00 92.06 289 HIS A N 1
ATOM 2297 C CA . HIS A 1 289 ? -1.633 1.573 -16.298 1.00 92.06 289 HIS A CA 1
ATOM 2298 C C . HIS A 1 289 ? -1.487 0.056 -16.437 1.00 92.06 289 HIS A C 1
ATOM 2300 O O . HIS A 1 289 ? -0.406 -0.516 -16.278 1.00 92.06 289 HIS A O 1
ATOM 2306 N N . SER A 1 290 ? -2.616 -0.587 -16.703 1.00 90.69 290 SER A N 1
ATOM 2307 C CA . SER A 1 290 ? -2.730 -1.996 -17.070 1.00 90.69 290 SER A CA 1
ATOM 2308 C C . SER A 1 290 ? -3.897 -2.153 -18.053 1.00 90.69 290 SER A C 1
ATOM 2310 O O . SER A 1 290 ? -4.678 -1.210 -18.200 1.00 90.69 290 SER A O 1
ATOM 2312 N N . PRO A 1 291 ? -4.063 -3.313 -18.717 1.00 88.81 291 PRO A N 1
ATOM 2313 C CA . PRO A 1 291 ? -5.110 -3.494 -19.726 1.00 88.81 291 PRO A CA 1
ATOM 2314 C C . PRO A 1 291 ? -6.531 -3.210 -19.219 1.00 88.81 291 PRO A C 1
ATOM 2316 O O . PRO A 1 291 ? -7.357 -2.717 -19.977 1.00 88.81 291 PRO A O 1
ATOM 2319 N N . ASN A 1 292 ? -6.780 -3.465 -17.931 1.00 83.62 292 ASN A N 1
ATOM 2320 C CA . ASN A 1 292 ? -8.079 -3.263 -17.281 1.00 83.62 292 ASN A CA 1
ATOM 2321 C C . ASN A 1 292 ? -8.076 -2.061 -16.316 1.00 83.62 292 ASN A C 1
ATOM 2323 O O . ASN A 1 292 ? -9.011 -1.894 -15.536 1.00 83.62 292 ASN A O 1
ATOM 2327 N N . GLY A 1 293 ? -7.001 -1.268 -16.304 1.00 84.25 293 GLY A N 1
ATOM 2328 C CA . GLY A 1 293 ? -6.855 -0.113 -15.424 1.00 84.25 293 GLY A CA 1
ATOM 2329 C C . GLY A 1 293 ? -7.490 1.150 -16.007 1.00 84.25 293 GLY A C 1
ATOM 2330 O O . GLY A 1 293 ? -7.711 1.263 -17.212 1.00 84.25 293 GLY A O 1
ATOM 2331 N N . TYR A 1 294 ? -7.726 2.147 -15.151 1.00 84.38 294 TYR A N 1
ATOM 2332 C CA . TYR A 1 294 ? -8.338 3.426 -15.539 1.00 84.38 294 TYR A CA 1
ATOM 2333 C C . TYR A 1 294 ? -7.610 4.142 -16.697 1.00 84.38 294 TYR A C 1
ATOM 2335 O O . TYR A 1 294 ? -8.234 4.829 -17.502 1.00 84.38 294 TYR A O 1
ATOM 2343 N N . CYS A 1 295 ? -6.292 3.958 -16.815 1.00 87.94 295 CYS A N 1
ATOM 2344 C CA . CYS A 1 295 ? -5.448 4.572 -17.841 1.00 87.94 295 CYS A CA 1
ATOM 2345 C C . CYS A 1 295 ? -5.077 3.607 -18.984 1.00 87.94 295 CYS A C 1
ATOM 2347 O O . CYS A 1 295 ? -4.080 3.850 -19.670 1.00 87.94 295 CYS A O 1
ATOM 2349 N N . ALA A 1 296 ? -5.843 2.533 -19.219 1.00 87.69 296 ALA A N 1
ATOM 2350 C CA . ALA A 1 296 ? -5.561 1.548 -20.272 1.00 87.69 296 ALA A CA 1
ATOM 2351 C C . ALA A 1 296 ? -5.364 2.188 -21.664 1.00 87.69 296 ALA A C 1
ATOM 2353 O O . ALA A 1 296 ? -4.464 1.802 -22.411 1.00 87.69 296 ALA A O 1
ATOM 2354 N N . GLY A 1 297 ? -6.129 3.242 -21.979 1.00 89.12 297 GLY A N 1
ATOM 2355 C CA . GLY A 1 297 ? -6.024 3.990 -23.240 1.00 89.12 297 GLY A CA 1
ATOM 2356 C C . GLY A 1 297 ? -4.670 4.675 -23.485 1.00 89.12 297 GLY A C 1
ATOM 2357 O O . GLY A 1 297 ? -4.375 5.049 -24.615 1.00 89.12 297 GLY A O 1
ATOM 2358 N N . ALA A 1 298 ? -3.808 4.804 -22.468 1.00 90.62 298 ALA A N 1
ATOM 2359 C CA . ALA A 1 298 ? -2.443 5.312 -22.640 1.00 90.62 298 ALA A CA 1
ATOM 2360 C C . ALA A 1 298 ? -1.510 4.315 -23.365 1.00 90.62 298 ALA A C 1
ATOM 2362 O O . ALA A 1 298 ? -0.396 4.683 -23.767 1.00 90.62 298 ALA A O 1
ATOM 2363 N N . GLY A 1 299 ? -1.933 3.053 -23.515 1.00 93.62 299 GLY A N 1
ATOM 2364 C CA . GLY A 1 299 ? -1.127 1.986 -24.109 1.00 93.62 299 GLY A CA 1
ATOM 2365 C C . GLY A 1 299 ? 0.160 1.742 -23.320 1.00 93.62 299 GLY A C 1
ATOM 2366 O O . GLY A 1 299 ? 1.236 1.680 -23.913 1.00 93.62 299 GLY A O 1
ATOM 2367 N N . LEU A 1 300 ? 0.050 1.730 -21.989 1.00 95.38 300 LEU A N 1
ATOM 2368 C CA . LEU A 1 300 ? 1.133 1.462 -21.047 1.00 95.38 300 LEU A CA 1
ATOM 2369 C C . LEU A 1 300 ? 0.686 0.361 -20.086 1.00 95.38 300 LEU A C 1
ATOM 2371 O O . LEU A 1 300 ? -0.378 0.472 -19.476 1.00 95.38 300 LEU A O 1
ATOM 2375 N N . ASP A 1 301 ? 1.518 -0.664 -19.939 1.00 95.50 301 ASP A N 1
ATOM 2376 C CA . ASP A 1 301 ? 1.318 -1.758 -18.994 1.00 95.50 301 ASP A CA 1
ATOM 2377 C C . ASP A 1 301 ? 2.535 -1.875 -18.073 1.00 95.50 301 ASP A C 1
ATOM 2379 O O . ASP A 1 301 ? 3.606 -2.379 -18.429 1.00 95.50 301 ASP A O 1
ATOM 2383 N N . PHE A 1 302 ? 2.356 -1.366 -16.859 1.00 95.12 302 PHE A N 1
ATOM 2384 C CA . PHE A 1 302 ? 3.404 -1.277 -15.853 1.00 95.12 302 PHE A CA 1
ATOM 2385 C C . PHE A 1 302 ? 3.423 -2.455 -14.883 1.00 95.12 302 PHE A C 1
ATOM 2387 O O . PHE A 1 302 ? 4.213 -2.437 -13.940 1.00 95.12 302 PHE A O 1
ATOM 2394 N N . ARG A 1 303 ? 2.587 -3.484 -15.086 1.00 92.88 303 ARG A N 1
ATOM 2395 C CA . ARG A 1 303 ? 2.602 -4.671 -14.219 1.00 92.88 303 ARG A CA 1
ATOM 2396 C C . ARG A 1 303 ? 3.976 -5.324 -14.291 1.00 92.88 303 ARG A C 1
ATOM 2398 O O . ARG A 1 303 ? 4.528 -5.477 -15.380 1.00 92.88 303 ARG A O 1
ATOM 2405 N N . PHE A 1 304 ? 4.505 -5.752 -13.148 1.00 92.38 304 PHE A N 1
ATOM 2406 C CA . PHE A 1 304 ? 5.844 -6.339 -13.038 1.00 92.38 304 PHE A CA 1
ATOM 2407 C C . PHE A 1 304 ? 6.018 -7.566 -13.943 1.00 92.38 304 PHE A C 1
ATOM 2409 O O . PHE A 1 304 ? 7.076 -7.769 -14.527 1.00 92.38 304 PHE A O 1
ATOM 2416 N N . THR A 1 305 ? 4.957 -8.360 -14.094 1.00 89.56 305 THR A N 1
ATOM 2417 C CA . THR A 1 305 ? 4.942 -9.595 -14.890 1.00 89.56 305 THR A CA 1
ATOM 2418 C C . THR A 1 305 ? 4.803 -9.364 -16.393 1.00 89.56 305 THR A C 1
ATOM 2420 O O . THR A 1 305 ? 4.897 -10.319 -17.157 1.00 89.56 305 THR A O 1
ATOM 2423 N N . THR A 1 306 ? 4.544 -8.133 -16.836 1.00 92.50 306 THR A N 1
ATOM 2424 C CA . THR A 1 306 ? 4.450 -7.820 -18.264 1.00 92.50 306 THR A CA 1
ATOM 2425 C C . THR A 1 306 ? 5.850 -7.888 -18.889 1.00 92.50 306 THR A C 1
ATOM 2427 O O . THR A 1 306 ? 6.768 -7.257 -18.370 1.00 92.50 306 THR A O 1
ATOM 2430 N N . PRO A 1 307 ? 6.062 -8.636 -19.984 1.00 92.81 307 PRO A N 1
ATOM 2431 C CA . PRO A 1 307 ? 7.332 -8.616 -20.707 1.00 92.81 307 PRO A CA 1
ATOM 2432 C C . PRO A 1 307 ? 7.673 -7.211 -21.215 1.00 92.81 307 PRO A C 1
ATOM 2434 O O . PRO A 1 307 ? 6.778 -6.495 -21.658 1.00 92.81 307 PRO A O 1
ATOM 2437 N N . ASP A 1 308 ? 8.954 -6.834 -21.223 1.00 89.44 308 ASP A N 1
ATOM 2438 C CA . ASP A 1 308 ? 9.394 -5.462 -21.541 1.00 89.44 308 ASP A CA 1
ATOM 2439 C C . ASP A 1 308 ? 8.848 -4.938 -22.880 1.00 89.44 308 ASP A C 1
ATOM 2441 O O . ASP A 1 308 ? 8.344 -3.814 -22.952 1.00 89.44 308 ASP A O 1
ATOM 2445 N N . HIS A 1 309 ? 8.839 -5.778 -23.918 1.00 91.19 309 HIS A N 1
ATOM 2446 C CA . HIS A 1 309 ? 8.322 -5.433 -25.247 1.00 91.19 309 HIS A CA 1
ATOM 2447 C C . HIS A 1 309 ? 6.796 -5.216 -25.297 1.00 91.19 309 HIS A C 1
ATOM 2449 O O . HIS A 1 309 ? 6.300 -4.619 -26.248 1.00 91.19 309 HIS A O 1
ATOM 2455 N N . LEU A 1 310 ? 6.049 -5.658 -24.278 1.00 94.75 310 LEU A N 1
ATOM 2456 C CA . LEU A 1 310 ? 4.596 -5.471 -24.154 1.00 94.75 310 LEU A CA 1
ATOM 2457 C C . LEU A 1 310 ? 4.214 -4.320 -23.216 1.00 94.75 310 LEU A C 1
ATOM 2459 O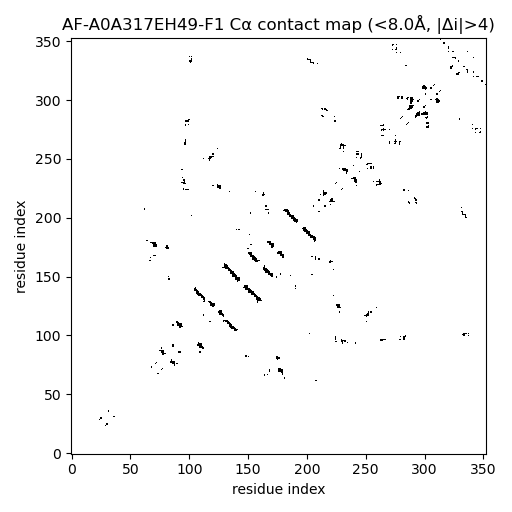 O . LEU A 1 310 ? 3.037 -3.999 -23.080 1.00 94.75 310 LEU A O 1
ATOM 2463 N N . THR A 1 311 ? 5.188 -3.673 -22.576 1.00 94.88 311 THR A N 1
ATOM 2464 C CA . THR A 1 311 ? 4.920 -2.572 -21.635 1.00 94.88 311 THR A CA 1
ATOM 2465 C C . THR A 1 311 ? 4.425 -1.303 -22.320 1.00 94.88 311 THR A C 1
ATOM 2467 O O . THR A 1 311 ? 3.831 -0.446 -21.668 1.00 94.88 311 THR A O 1
ATOM 2470 N N . GLY A 1 312 ? 4.712 -1.144 -23.615 1.00 95.31 312 GLY A N 1
ATOM 2471 C CA . GLY A 1 312 ? 4.440 0.083 -24.361 1.00 95.31 312 GLY A CA 1
ATOM 2472 C C . GLY A 1 312 ? 5.315 1.275 -23.955 1.00 95.31 312 GLY A C 1
ATOM 2473 O O . GLY A 1 312 ? 4.997 2.400 -24.338 1.00 95.31 312 GLY A O 1
ATOM 2474 N N . ILE A 1 313 ? 6.386 1.048 -23.177 1.00 95.56 313 ILE A N 1
ATOM 2475 C CA . ILE A 1 313 ? 7.340 2.088 -22.756 1.00 95.56 313 ILE A CA 1
ATOM 2476 C C . ILE A 1 313 ? 8.142 2.623 -23.942 1.00 95.56 313 ILE A C 1
ATOM 2478 O O . ILE A 1 313 ? 8.415 3.822 -23.982 1.00 95.56 313 ILE A O 1
ATOM 2482 N N . LYS A 1 314 ? 8.490 1.747 -24.894 1.00 93.44 314 LYS A N 1
ATOM 2483 C CA . LYS A 1 314 ? 9.349 2.089 -26.028 1.00 93.44 314 LYS A CA 1
ATOM 2484 C C . LYS A 1 314 ? 8.792 3.286 -26.806 1.00 93.44 314 LYS A C 1
ATOM 2486 O O . LYS A 1 314 ? 7.650 3.245 -27.265 1.00 93.44 314 LYS A O 1
ATOM 2491 N N . GLY A 1 315 ? 9.589 4.344 -26.940 1.00 92.88 315 GLY A N 1
ATOM 2492 C CA . GLY A 1 315 ? 9.208 5.603 -27.593 1.00 92.88 315 GLY A CA 1
ATOM 2493 C C . GLY A 1 315 ? 8.394 6.572 -26.720 1.00 92.88 315 GLY A C 1
ATOM 2494 O O . GLY A 1 315 ? 7.964 7.620 -27.204 1.00 92.88 315 GLY A O 1
ATOM 2495 N N . LYS A 1 316 ? 8.153 6.251 -25.441 1.00 95.31 316 LYS A N 1
ATOM 2496 C CA . LYS A 1 316 ? 7.449 7.102 -24.460 1.00 95.31 316 LYS A CA 1
ATOM 2497 C C . LYS A 1 316 ? 8.313 7.453 -23.244 1.00 95.31 316 LYS A C 1
ATOM 2499 O O . LYS A 1 316 ? 7.819 8.107 -22.328 1.00 95.31 316 LYS A O 1
ATOM 2504 N N . GLU A 1 317 ? 9.587 7.077 -23.230 1.00 94.94 317 GLU A N 1
ATOM 2505 C CA . GLU A 1 317 ? 10.529 7.211 -22.112 1.00 94.94 317 GLU A CA 1
ATOM 2506 C C . GLU A 1 317 ? 10.598 8.656 -21.607 1.00 94.94 317 GLU A C 1
ATOM 2508 O O . GLU A 1 317 ? 10.278 8.939 -20.452 1.00 94.94 317 GLU A O 1
ATOM 2513 N N . ASN A 1 318 ? 10.911 9.593 -22.508 1.00 94.62 318 ASN A N 1
ATOM 2514 C CA . ASN A 1 318 ? 11.022 11.017 -22.184 1.00 94.62 318 ASN A CA 1
ATOM 2515 C C . ASN A 1 318 ? 9.700 11.605 -21.678 1.00 94.62 318 ASN A C 1
ATOM 2517 O O . ASN A 1 318 ? 9.695 12.475 -20.808 1.00 94.62 318 ASN A O 1
ATOM 2521 N N . ARG A 1 319 ? 8.565 11.123 -22.201 1.00 94.75 319 ARG A N 1
ATOM 2522 C CA . ARG A 1 319 ? 7.240 11.548 -21.739 1.00 94.75 319 ARG A CA 1
ATOM 2523 C C . ARG A 1 319 ? 6.977 11.052 -20.319 1.00 94.75 319 ARG A C 1
ATOM 2525 O O . ARG A 1 319 ? 6.504 11.835 -19.504 1.00 94.75 319 ARG A O 1
ATOM 2532 N N . ILE A 1 320 ? 7.293 9.790 -20.023 1.00 94.81 320 ILE A N 1
ATOM 2533 C CA . ILE A 1 320 ? 7.134 9.210 -18.682 1.00 94.81 320 ILE A CA 1
ATOM 2534 C C . ILE A 1 320 ? 7.978 9.993 -17.671 1.00 94.81 320 ILE A C 1
ATOM 2536 O O . ILE A 1 320 ? 7.442 10.411 -16.647 1.00 94.81 320 ILE A O 1
ATOM 2540 N N . ILE A 1 321 ? 9.258 10.250 -17.977 1.00 95.38 321 ILE A N 1
ATOM 2541 C CA . ILE A 1 321 ? 10.151 11.028 -17.100 1.00 95.38 321 ILE A CA 1
ATOM 2542 C C . ILE A 1 321 ? 9.563 12.415 -16.843 1.00 95.38 321 ILE A C 1
ATOM 2544 O O . ILE A 1 321 ? 9.392 12.791 -15.686 1.00 95.38 321 ILE A O 1
ATOM 2548 N N . ARG A 1 322 ? 9.188 13.139 -17.904 1.00 95.75 322 ARG A N 1
ATOM 2549 C CA . ARG A 1 322 ? 8.656 14.504 -17.799 1.00 95.75 322 ARG A CA 1
ATOM 2550 C C . ARG A 1 322 ? 7.388 14.575 -16.951 1.00 95.75 322 ARG A C 1
ATOM 2552 O O . ARG A 1 322 ? 7.268 15.466 -16.123 1.00 95.75 322 ARG A O 1
ATOM 2559 N N . MET A 1 323 ? 6.454 13.638 -17.127 1.00 93.94 323 MET A N 1
ATOM 2560 C CA . MET A 1 323 ? 5.210 13.624 -16.347 1.00 93.94 323 MET A CA 1
ATOM 2561 C C . MET A 1 323 ? 5.464 13.386 -14.852 1.00 93.94 323 MET A C 1
ATOM 2563 O O . MET A 1 323 ? 4.785 13.971 -14.016 1.00 93.94 323 MET A O 1
ATOM 2567 N N . VAL A 1 324 ? 6.437 12.542 -14.493 1.00 93.94 324 VAL A N 1
ATOM 2568 C CA . VAL A 1 324 ? 6.799 12.327 -13.080 1.00 93.94 324 VAL A CA 1
ATOM 2569 C C . VAL A 1 324 ? 7.558 13.532 -12.519 1.00 93.94 324 VAL A C 1
ATOM 2571 O O . VAL A 1 324 ? 7.284 13.964 -11.403 1.00 93.94 324 VAL A O 1
ATOM 2574 N N . GLU A 1 325 ? 8.487 14.095 -13.291 1.00 94.12 325 GLU A N 1
ATOM 2575 C CA . GLU A 1 325 ? 9.311 15.244 -12.899 1.00 94.12 325 GLU A CA 1
ATOM 2576 C C . GLU A 1 325 ? 8.487 16.518 -12.682 1.00 94.12 325 GLU A C 1
ATOM 2578 O O . GLU A 1 325 ? 8.698 17.223 -11.699 1.00 94.12 325 GLU A O 1
ATOM 2583 N N . ASN A 1 326 ? 7.488 16.760 -13.531 1.00 92.69 326 ASN A N 1
ATOM 2584 C CA . ASN A 1 326 ? 6.562 17.884 -13.393 1.00 92.69 326 ASN A CA 1
ATOM 2585 C C . ASN A 1 326 ? 5.547 17.705 -12.250 1.00 92.69 326 ASN A C 1
ATOM 2587 O O . ASN A 1 326 ? 4.795 18.628 -11.948 1.00 92.69 326 ASN A O 1
ATOM 2591 N N . GLY A 1 327 ? 5.486 16.521 -11.631 1.00 88.12 327 GLY A N 1
ATOM 2592 C CA . GLY A 1 327 ? 4.472 16.197 -10.629 1.00 88.12 327 GLY A CA 1
ATOM 2593 C C . GLY A 1 327 ? 3.082 15.905 -11.206 1.00 88.12 327 GLY A C 1
ATOM 2594 O O . GLY A 1 327 ? 2.126 15.809 -10.440 1.00 88.12 327 GLY A O 1
ATOM 2595 N N . ASP A 1 328 ? 2.957 15.710 -12.524 1.00 88.31 328 ASP A N 1
ATOM 2596 C CA . ASP A 1 328 ? 1.705 15.291 -13.173 1.00 88.31 328 ASP A CA 1
ATOM 2597 C C . ASP A 1 328 ? 1.354 13.828 -12.843 1.00 88.31 328 ASP A C 1
ATOM 2599 O O . ASP A 1 328 ? 0.197 13.410 -12.954 1.00 88.31 328 ASP A O 1
ATOM 2603 N N . MET A 1 329 ? 2.361 13.028 -12.463 1.00 89.06 329 MET A N 1
ATOM 2604 C CA . MET A 1 329 ? 2.213 11.627 -12.078 1.00 89.06 329 MET A CA 1
ATOM 2605 C C . MET A 1 329 ? 2.887 11.294 -10.733 1.00 89.06 329 MET A C 1
ATOM 2607 O O . MET A 1 329 ? 4.042 11.663 -10.518 1.00 89.06 329 MET A O 1
ATOM 2611 N N . PRO A 1 330 ? 2.220 10.504 -9.864 1.00 84.50 330 PRO A N 1
ATOM 2612 C CA . PRO A 1 330 ? 0.870 9.971 -10.049 1.00 84.50 330 PRO A CA 1
ATOM 2613 C C . PRO A 1 330 ? -0.203 11.063 -9.905 1.00 84.50 330 PRO A C 1
ATOM 2615 O O . PRO A 1 330 ? -0.121 11.909 -9.021 1.00 84.50 330 PRO A O 1
ATOM 2618 N N . TYR A 1 331 ? -1.240 10.992 -10.746 1.00 77.19 331 TYR A N 1
ATOM 2619 C CA . TYR A 1 331 ? -2.342 11.966 -10.783 1.00 77.19 331 TYR A CA 1
ATOM 2620 C C . TYR A 1 331 ? -3.103 12.089 -9.445 1.00 77.19 331 TYR A C 1
ATOM 2622 O O . TYR A 1 331 ? -3.695 13.124 -9.149 1.00 77.19 331 TYR A O 1
ATOM 2630 N N . ILE A 1 332 ? -3.099 11.030 -8.626 1.00 76.44 332 ILE A N 1
ATOM 2631 C CA . ILE A 1 332 ? -3.794 10.961 -7.334 1.00 76.44 332 ILE A CA 1
ATOM 2632 C C . ILE A 1 332 ? -2.831 10.413 -6.279 1.00 76.44 332 ILE A C 1
ATOM 2634 O O . ILE A 1 332 ? -2.065 9.486 -6.537 1.00 76.44 332 ILE A O 1
ATOM 2638 N N . GLY A 1 333 ? -2.910 10.945 -5.057 1.00 71.31 333 GLY A N 1
ATOM 2639 C CA . GLY A 1 333 ? -2.270 10.357 -3.876 1.00 71.31 333 GLY A CA 1
ATOM 2640 C C . GLY A 1 333 ? -0.821 10.780 -3.618 1.00 71.31 333 GLY A C 1
ATOM 2641 O O . GLY A 1 333 ? -0.296 10.463 -2.549 1.00 71.31 333 GLY A O 1
ATOM 2642 N N . ALA A 1 334 ? -0.200 11.540 -4.524 1.00 81.00 334 ALA A N 1
ATOM 2643 C CA . ALA A 1 334 ? 1.062 12.231 -4.276 1.00 81.00 334 ALA A CA 1
ATOM 2644 C C . ALA A 1 334 ? 0.863 13.755 -4.283 1.00 81.00 334 ALA A C 1
ATOM 2646 O O . ALA A 1 334 ? 0.170 14.307 -5.128 1.00 81.00 334 ALA A O 1
ATOM 2647 N N . ALA A 1 335 ? 1.465 14.422 -3.305 1.00 80.44 335 ALA A N 1
ATOM 2648 C CA . ALA A 1 335 ? 1.564 15.873 -3.180 1.00 80.44 335 ALA A CA 1
ATOM 2649 C C . ALA A 1 335 ? 2.995 16.370 -3.446 1.00 80.44 335 ALA A C 1
ATOM 2651 O O . ALA A 1 335 ? 3.215 17.571 -3.562 1.00 80.44 335 ALA A O 1
ATOM 2652 N N . THR A 1 336 ? 3.966 15.458 -3.526 1.00 83.31 336 THR A N 1
ATOM 2653 C CA . THR A 1 336 ? 5.370 15.759 -3.809 1.00 83.31 336 THR A CA 1
ATOM 2654 C C . THR A 1 336 ? 5.921 14.776 -4.833 1.00 83.31 336 THR A C 1
ATOM 2656 O O . THR A 1 336 ? 5.529 13.606 -4.843 1.00 83.31 336 THR A O 1
ATOM 2659 N N . VAL A 1 337 ? 6.899 15.214 -5.624 1.00 88.56 337 VAL A N 1
ATOM 2660 C CA . VAL A 1 337 ? 7.688 14.313 -6.471 1.00 88.56 337 VAL A CA 1
ATOM 2661 C C . VAL A 1 337 ? 8.496 13.368 -5.580 1.00 88.56 337 VAL A C 1
ATOM 2663 O O . VAL A 1 337 ? 9.095 13.783 -4.587 1.00 88.56 337 VAL A O 1
ATOM 2666 N N . HIS A 1 338 ? 8.486 12.080 -5.913 1.00 91.75 338 HIS A N 1
ATOM 2667 C CA . HIS A 1 338 ? 9.313 11.083 -5.244 1.00 91.75 338 HIS A CA 1
ATOM 2668 C C . HIS A 1 338 ? 10.672 11.014 -5.934 1.00 91.75 338 HIS A C 1
ATOM 2670 O O . HIS A 1 338 ? 10.813 10.334 -6.953 1.00 91.75 338 HIS A O 1
ATOM 2676 N N . GLN A 1 339 ? 11.655 11.730 -5.389 1.00 91.94 339 GLN A N 1
ATOM 2677 C CA . GLN A 1 339 ? 12.946 11.914 -6.049 1.00 91.94 339 GLN A CA 1
ATOM 2678 C C . GLN A 1 339 ? 13.662 10.582 -6.297 1.00 91.94 339 GLN A C 1
ATOM 2680 O O . GLN A 1 339 ? 14.091 10.317 -7.414 1.00 91.94 339 GLN A O 1
ATOM 2685 N N . GLU A 1 340 ? 13.695 9.687 -5.306 1.00 93.19 340 GLU A N 1
ATOM 2686 C CA . GLU A 1 340 ? 14.351 8.385 -5.450 1.00 93.19 340 GLU A CA 1
ATOM 2687 C C . GLU A 1 340 ? 13.691 7.524 -6.540 1.00 93.19 340 GLU A C 1
ATOM 2689 O O . GLU A 1 340 ? 14.367 6.820 -7.290 1.00 93.19 340 GLU A O 1
ATOM 2694 N N . GLY A 1 341 ? 12.363 7.602 -6.660 1.00 94.06 341 GLY A N 1
ATOM 2695 C CA . GLY A 1 341 ? 11.616 6.936 -7.723 1.00 94.06 341 GLY A CA 1
ATOM 2696 C C . GLY A 1 341 ? 11.900 7.529 -9.099 1.00 94.06 341 GLY A C 1
ATOM 2697 O O . GLY A 1 341 ? 12.097 6.780 -10.054 1.00 94.06 341 GLY A O 1
ATOM 2698 N N . LEU A 1 342 ? 11.962 8.858 -9.204 1.00 95.25 342 LEU A N 1
ATOM 2699 C CA . LEU A 1 342 ? 12.328 9.548 -10.440 1.00 95.25 342 LEU A CA 1
ATOM 2700 C C . LEU A 1 342 ? 13.748 9.173 -10.887 1.00 95.25 342 LEU A C 1
ATOM 2702 O O . LEU A 1 342 ? 13.956 8.879 -12.062 1.00 95.25 342 LEU A O 1
ATOM 2706 N N . ASP A 1 343 ? 14.701 9.101 -9.960 1.00 95.62 343 ASP A N 1
ATOM 2707 C CA . ASP A 1 343 ? 16.087 8.717 -10.246 1.00 95.62 343 ASP A CA 1
ATOM 2708 C C . ASP A 1 343 ? 16.186 7.261 -10.725 1.00 95.62 343 ASP A C 1
ATOM 2710 O O . ASP A 1 343 ? 16.924 6.963 -11.669 1.00 95.62 343 ASP A O 1
ATOM 2714 N N . ILE A 1 344 ? 15.410 6.350 -10.120 1.00 95.81 344 ILE A N 1
ATOM 2715 C CA . ILE A 1 344 ? 15.277 4.961 -10.590 1.00 95.81 344 ILE A CA 1
ATOM 2716 C C . ILE A 1 344 ? 14.736 4.935 -12.024 1.00 95.81 344 ILE A C 1
ATOM 2718 O O . ILE A 1 344 ? 15.295 4.240 -12.873 1.00 95.81 344 ILE A O 1
ATOM 2722 N N . LEU A 1 345 ? 13.673 5.694 -12.308 1.00 96.06 345 LEU A N 1
ATOM 2723 C CA . LEU A 1 345 ? 13.069 5.742 -13.639 1.00 96.06 345 LEU A CA 1
ATOM 2724 C C . LEU A 1 345 ? 14.026 6.326 -14.678 1.00 96.06 345 LEU A C 1
ATOM 2726 O O . LEU A 1 345 ? 14.171 5.730 -15.738 1.00 96.06 345 LEU A O 1
ATOM 2730 N N . LYS A 1 346 ? 14.722 7.428 -14.377 1.00 96.38 346 LYS A N 1
ATOM 2731 C CA . LYS A 1 346 ? 15.711 8.035 -15.283 1.00 96.38 346 LYS A CA 1
ATOM 2732 C C . LYS A 1 346 ? 16.800 7.031 -15.667 1.00 96.38 346 LYS A C 1
ATOM 2734 O O . LYS A 1 346 ? 17.055 6.845 -16.852 1.00 96.38 346 LYS A O 1
ATOM 2739 N N . LYS A 1 347 ? 17.376 6.330 -14.682 1.00 95.44 347 LYS A N 1
ATOM 2740 C CA . LYS A 1 347 ? 18.418 5.309 -14.903 1.00 95.44 347 LYS A CA 1
ATOM 2741 C C . LYS A 1 347 ? 17.916 4.094 -15.681 1.00 95.44 347 LYS A C 1
ATOM 2743 O O . LYS A 1 347 ? 18.654 3.518 -16.468 1.00 95.44 347 LYS A O 1
ATOM 2748 N N . TYR A 1 348 ? 16.689 3.654 -15.423 1.00 95.38 348 TYR A N 1
ATOM 2749 C CA . TYR A 1 348 ? 16.109 2.510 -16.120 1.00 95.38 348 TYR A CA 1
ATOM 2750 C C . TYR A 1 348 ? 15.757 2.851 -17.567 1.00 95.38 348 TYR A C 1
ATOM 2752 O O . TYR A 1 348 ? 16.166 2.148 -18.484 1.00 95.38 348 TYR A O 1
ATOM 2760 N N . LEU A 1 349 ? 15.036 3.953 -17.772 1.00 93.88 349 LEU A N 1
ATOM 2761 C CA . LEU A 1 349 ? 14.530 4.357 -19.079 1.00 93.88 349 LEU A CA 1
ATOM 2762 C C . LEU A 1 349 ? 15.655 4.785 -20.033 1.00 93.88 349 LEU A C 1
ATOM 2764 O O . LEU A 1 349 ? 15.507 4.596 -21.233 1.00 93.88 349 LEU A O 1
ATOM 2768 N N . SER A 1 350 ? 16.798 5.269 -19.528 1.00 90.50 350 SER A N 1
ATOM 2769 C CA . SER A 1 350 ? 17.986 5.521 -20.361 1.00 90.50 350 SER A CA 1
ATOM 2770 C C . SER A 1 350 ? 18.634 4.247 -20.916 1.00 90.50 350 SER A C 1
ATOM 2772 O O . SER A 1 350 ? 19.403 4.323 -21.868 1.00 90.50 350 SER A O 1
ATOM 2774 N N . ASN A 1 351 ? 18.356 3.086 -20.312 1.00 85.38 351 ASN A N 1
ATOM 2775 C CA . ASN A 1 351 ? 18.964 1.801 -20.669 1.00 85.38 351 ASN A CA 1
ATOM 2776 C C . ASN A 1 351 ? 18.052 0.916 -21.533 1.00 85.38 351 ASN A C 1
ATOM 2778 O O . ASN A 1 351 ? 18.487 -0.148 -21.979 1.00 85.38 351 ASN A O 1
ATOM 2782 N N . ILE A 1 352 ? 16.799 1.322 -21.763 1.00 82.25 352 ILE A N 1
ATOM 2783 C CA . ILE A 1 352 ? 15.881 0.605 -22.652 1.00 82.25 352 ILE A CA 1
ATOM 2784 C C . ILE A 1 352 ? 16.291 0.888 -24.100 1.00 82.25 352 ILE A C 1
ATOM 2786 O O . ILE A 1 352 ? 16.358 2.042 -24.513 1.00 82.25 352 ILE A O 1
ATOM 2790 N N . LYS A 1 353 ? 16.584 -0.174 -24.857 1.00 61.09 353 LYS A N 1
ATOM 2791 C CA . LYS A 1 353 ? 16.983 -0.117 -26.273 1.00 61.09 353 LYS A CA 1
ATOM 2792 C C . LYS A 1 353 ? 15.813 -0.319 -27.241 1.00 61.0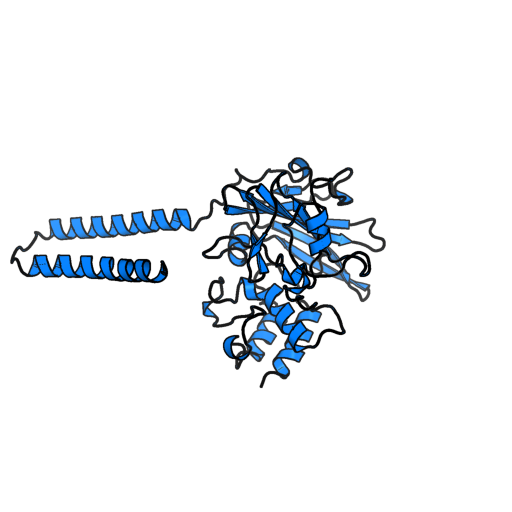9 353 LYS A C 1
ATOM 2794 O O . LYS A 1 353 ? 14.888 -1.122 -26.974 1.00 61.09 353 LYS A O 1
#

Foldseek 3Di:
DDPPVPVVVVVVCVVVVVVVVVVVVVVVPDDDPPVVVVVVVVVVVVVVVVVVVVVVVVVPPDLDPVPDDFKPVVVQQADDFVLLVHGDPQWAWADFLAAADFQPWDKTKTKGADPPDAWEADLQQAIDHDAQMKIKIWTWDDDPPSPDIHTAWIWIFHRHPNATDIWIWGADPVSRITGTDQAKDWDWDWDADPVRDIDIFIFIDHHSVVLCQLQPFPSHGDDQRPTLQRQQAAPPVRPDGRQVVCVVVRHHPDDDSVSHHHQHRLPDPPDDLQSNLLSNLQRFPQSQDPCGHVVNVVQAHSHSPDPPVSRSCVPCLVVVLVCLVVVVPPVPSDRDRPVSNSVSSVVNSVPDD